Protein AF-F6ZIU2-F1 (afdb_monomer_lite)

Sequence (324 aa):
MCHSVMSNLSSYAQMYVSRSNLYMDDQQSVSIVPFSSQPITLSSVLGKHRASTSKQVVNMNSNNCPNQTNEQQLYETLLQVENEKQAIKQWEKSWRAKSHLEQQKLTSSNSMKELFIHLTDDKQPWKPLLLKNILKTTQISSNICPNLINVVLEHNEWSLLFVCVKHLHDITEVEIVTCLSVLLRNEIDMESLQEEILNEILNLPYTEDVMRDNLRRLTFTKVVNLLKMLERRLKELSLPITNLITFNQVASWIGLLLDTHSTEIITTPEIWYLLTELQATILMQAELFSELKKINAIFTQYRQSSFPIKNPNNFEYCIQRMVL

pLDDT: mean 71.05, std 15.14, range [28.75, 89.88]

Radius of gyration: 33.27 Å; chains: 1; bounding box: 59×73×127 Å

Structure (mmCIF, N/CA/C/O backbone):
data_AF-F6ZIU2-F1
#
_entry.id   AF-F6ZIU2-F1
#
loop_
_atom_site.group_PDB
_atom_site.id
_atom_site.type_symbol
_atom_site.label_atom_id
_atom_site.label_alt_id
_atom_site.label_comp_id
_atom_site.label_asym_id
_atom_site.label_entity_id
_atom_site.label_seq_id
_atom_site.pdbx_PDB_ins_code
_atom_site.Cartn_x
_atom_site.Cartn_y
_atom_site.Cartn_z
_atom_site.occupancy
_atom_site.B_iso_or_equiv
_atom_site.auth_seq_id
_atom_site.auth_comp_id
_atom_site.auth_asym_id
_atom_site.auth_atom_id
_atom_site.pdbx_PDB_model_num
ATOM 1 N N . MET A 1 1 ? 4.491 30.364 -45.970 1.00 36.94 1 MET A N 1
ATOM 2 C CA . MET A 1 1 ? 4.899 31.363 -46.982 1.00 36.94 1 MET A CA 1
ATOM 3 C C . MET A 1 1 ? 4.700 32.823 -46.529 1.00 36.94 1 MET A C 1
ATOM 5 O O . MET A 1 1 ? 4.745 33.698 -47.374 1.00 36.94 1 MET A O 1
ATOM 9 N N . CYS A 1 2 ? 4.550 33.136 -45.228 1.00 29.98 2 CYS A N 1
ATOM 10 C CA . CYS A 1 2 ? 4.365 34.531 -44.767 1.00 29.98 2 CYS A CA 1
ATOM 11 C C . CYS A 1 2 ? 5.625 35.177 -44.154 1.00 29.98 2 CYS A C 1
ATOM 13 O O . CYS A 1 2 ? 5.613 36.364 -43.855 1.00 29.98 2 CYS A O 1
ATOM 15 N N . HIS A 1 3 ? 6.715 34.426 -43.964 1.00 34.38 3 HIS A N 1
ATOM 16 C CA . HIS A 1 3 ? 7.923 34.947 -43.309 1.00 34.38 3 HIS A CA 1
ATOM 17 C C . HIS A 1 3 ? 8.849 35.750 -44.232 1.00 34.38 3 HIS A C 1
ATOM 19 O O . HIS A 1 3 ? 9.656 36.524 -43.735 1.00 34.38 3 HIS A O 1
ATOM 25 N N . SER A 1 4 ? 8.731 35.613 -45.556 1.00 35.28 4 SER A N 1
ATOM 26 C CA . SER A 1 4 ? 9.643 36.263 -46.508 1.00 35.28 4 SER A CA 1
ATOM 27 C C . SER A 1 4 ? 9.210 37.662 -46.959 1.00 35.28 4 SER A C 1
ATOM 29 O O .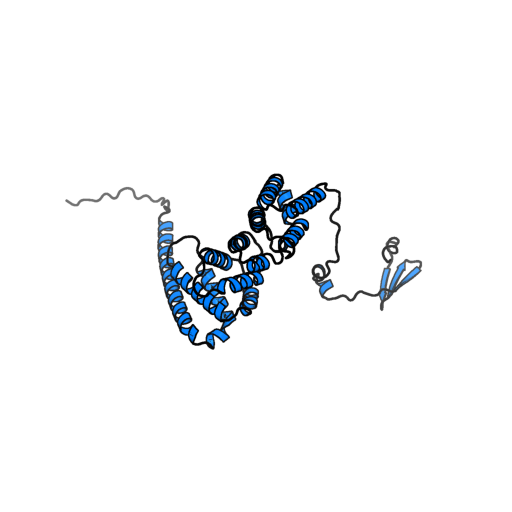 SER A 1 4 ? 9.948 38.296 -47.701 1.00 35.28 4 SER A O 1
ATOM 31 N N . VAL A 1 5 ? 8.031 38.150 -46.552 1.00 41.47 5 VAL A N 1
ATOM 32 C CA . VAL A 1 5 ? 7.511 39.465 -46.989 1.00 41.47 5 VAL A CA 1
ATOM 33 C C . VAL A 1 5 ? 7.723 40.553 -45.925 1.00 41.47 5 VAL A C 1
ATOM 35 O O . VAL A 1 5 ? 7.719 41.734 -46.245 1.00 41.47 5 VAL A O 1
ATOM 38 N N . MET A 1 6 ? 7.977 40.187 -44.663 1.00 39.91 6 MET A N 1
ATOM 39 C CA . MET A 1 6 ? 8.069 41.164 -43.564 1.00 39.91 6 MET A CA 1
ATOM 40 C C . MET A 1 6 ? 9.465 41.768 -43.349 1.00 39.91 6 MET A C 1
ATOM 42 O O . MET A 1 6 ? 9.622 42.629 -42.490 1.00 39.91 6 MET A O 1
ATOM 46 N N . SER A 1 7 ? 10.488 41.350 -44.100 1.00 43.47 7 SER A N 1
ATOM 47 C CA . SER A 1 7 ? 11.870 41.803 -43.883 1.00 43.47 7 SER A CA 1
ATOM 48 C C . SER A 1 7 ? 12.233 43.134 -44.558 1.00 43.47 7 SER A C 1
ATOM 50 O O . SER A 1 7 ? 13.337 43.614 -44.333 1.00 43.47 7 SER A O 1
ATOM 52 N N . ASN A 1 8 ? 11.335 43.738 -45.348 1.00 45.91 8 ASN A N 1
ATOM 53 C CA . ASN A 1 8 ? 11.608 44.967 -46.115 1.00 45.91 8 ASN A CA 1
ATOM 54 C C . ASN A 1 8 ? 10.667 46.142 -45.781 1.00 45.91 8 ASN A C 1
ATOM 56 O O . ASN A 1 8 ? 10.465 47.020 -46.613 1.00 45.91 8 ASN A O 1
ATOM 60 N N . LEU A 1 9 ? 10.069 46.177 -44.588 1.00 48.38 9 LEU A N 1
ATOM 61 C CA . LEU A 1 9 ? 9.222 47.306 -44.193 1.00 48.38 9 LEU A CA 1
ATOM 62 C C . LEU A 1 9 ? 10.085 48.509 -43.794 1.00 48.38 9 LEU A C 1
ATOM 64 O O . LEU A 1 9 ? 10.903 48.419 -42.876 1.00 48.38 9 LEU A O 1
ATOM 68 N N . SER A 1 10 ? 9.894 49.634 -44.490 1.00 52.09 10 SER A N 1
ATOM 69 C CA . SER A 1 10 ? 10.448 50.927 -44.090 1.00 52.09 10 SER A CA 1
ATOM 70 C C . SER A 1 10 ? 9.867 51.335 -42.727 1.00 52.09 10 SER A C 1
ATOM 72 O O . SER A 1 10 ? 8.730 50.998 -42.389 1.00 52.09 10 SER A O 1
ATOM 74 N N . SER A 1 11 ? 10.641 52.065 -41.925 1.00 54.56 11 SER A N 1
ATOM 75 C CA . SER A 1 11 ? 10.342 52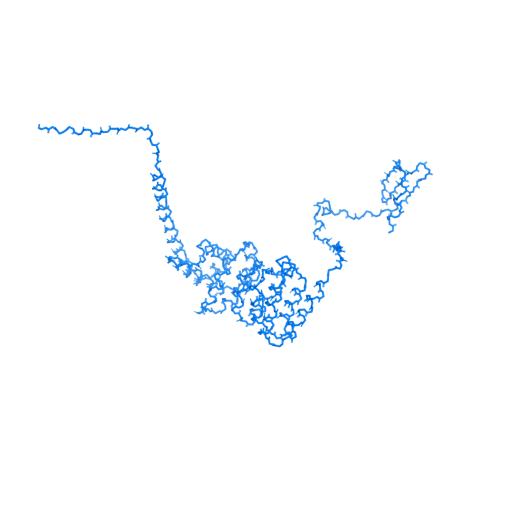.415 -40.525 1.00 54.56 11 SER A CA 1
ATOM 76 C C . SER A 1 11 ? 9.058 53.239 -40.303 1.00 54.56 11 SER A C 1
ATOM 78 O O . SER A 1 11 ? 8.758 53.582 -39.162 1.00 54.56 11 SER A O 1
ATOM 80 N N . TYR A 1 12 ? 8.324 53.586 -41.367 1.00 54.19 12 TYR A N 1
ATOM 81 C CA . TYR A 1 12 ? 7.160 54.478 -41.353 1.00 54.19 12 TYR A CA 1
ATOM 82 C C . TYR A 1 12 ? 5.880 53.871 -41.950 1.00 54.19 12 TYR A C 1
ATOM 84 O O . TYR A 1 12 ? 4.895 54.593 -42.108 1.00 54.19 12 TYR A O 1
ATOM 92 N N . ALA A 1 13 ? 5.854 52.571 -42.257 1.00 59.34 13 ALA A N 1
ATOM 93 C CA . ALA A 1 13 ? 4.657 51.931 -42.797 1.00 59.34 13 ALA A CA 1
ATOM 94 C C . ALA A 1 13 ? 3.511 51.900 -41.765 1.00 59.34 13 ALA A C 1
ATOM 96 O O . ALA A 1 13 ? 3.672 51.401 -40.646 1.00 59.34 13 ALA A O 1
ATOM 97 N N . GLN A 1 14 ? 2.339 52.419 -42.143 1.00 63.88 14 GLN A N 1
ATOM 98 C CA . GLN A 1 14 ? 1.132 52.381 -41.313 1.00 63.88 14 GLN A CA 1
ATOM 99 C C . GLN A 1 14 ? 0.275 51.177 -41.712 1.00 63.88 14 GLN A C 1
ATOM 101 O O . GLN A 1 14 ? 0.005 50.939 -42.890 1.00 63.88 14 GLN A O 1
ATOM 106 N N . MET A 1 15 ? -0.137 50.388 -40.717 1.00 70.38 15 MET A N 1
ATOM 107 C CA . MET A 1 15 ? -0.958 49.197 -40.927 1.00 70.38 15 MET A CA 1
ATOM 108 C C . MET A 1 15 ? -2.383 49.434 -40.441 1.00 70.38 15 MET A C 1
ATOM 110 O O . MET A 1 15 ? -2.601 49.798 -39.284 1.00 70.38 15 MET A O 1
ATOM 114 N N . TYR A 1 16 ? -3.351 49.151 -41.309 1.00 71.56 16 TYR A N 1
ATOM 115 C CA . TYR A 1 16 ? -4.774 49.233 -41.003 1.00 71.56 16 TYR A CA 1
ATOM 116 C C . TYR A 1 16 ? -5.440 47.873 -41.202 1.00 71.56 16 TYR A C 1
ATOM 118 O O . TYR A 1 16 ? -5.161 47.155 -42.162 1.00 71.56 16 TYR A O 1
ATOM 126 N N . VAL A 1 17 ? -6.353 47.516 -40.300 1.00 69.25 17 VAL A N 1
ATOM 127 C CA . VAL A 1 17 ? -7.129 46.271 -40.373 1.00 69.25 17 VAL A CA 1
ATOM 128 C C . VAL A 1 17 ? -8.594 46.615 -40.593 1.00 69.25 17 VAL A C 1
ATOM 130 O O . VAL A 1 17 ? -9.195 47.320 -39.785 1.00 69.25 17 VAL A O 1
ATOM 133 N N . SER A 1 18 ? -9.191 46.082 -41.659 1.00 62.19 18 SER A N 1
ATOM 134 C CA . SER A 1 18 ? -10.637 46.171 -41.880 1.00 62.19 18 SER A CA 1
ATOM 135 C C . SER A 1 18 ? -11.168 44.892 -42.519 1.00 62.19 18 SER A C 1
ATOM 137 O O . SER A 1 18 ? -10.649 44.440 -43.537 1.00 62.19 18 SER A O 1
ATOM 139 N N . ARG A 1 19 ? -12.209 44.310 -41.903 1.00 51.81 19 ARG A N 1
ATOM 140 C CA . ARG A 1 19 ? -13.052 43.222 -42.447 1.00 51.81 19 ARG A CA 1
ATOM 141 C C . ARG A 1 19 ? -12.271 42.111 -43.185 1.00 51.81 19 ARG A C 1
ATOM 143 O O . ARG A 1 19 ? -12.613 41.769 -44.312 1.00 51.81 19 ARG A O 1
ATOM 150 N N . SER A 1 20 ? -11.245 41.559 -42.529 1.00 63.88 20 SER A N 1
ATOM 151 C CA . SER A 1 20 ? -10.408 40.424 -42.991 1.00 63.88 20 SER A CA 1
ATOM 152 C C . SER A 1 20 ? -9.288 40.741 -43.989 1.00 63.88 20 SER A C 1
ATOM 154 O O . SER A 1 20 ? -8.633 39.830 -44.494 1.00 63.88 20 SER A O 1
ATOM 156 N N . ASN A 1 21 ? -9.009 42.019 -44.237 1.00 67.62 21 ASN A N 1
ATOM 157 C CA . ASN A 1 21 ? -7.863 42.440 -45.035 1.00 67.62 21 ASN A CA 1
ATOM 158 C C . ASN A 1 21 ? -6.930 43.324 -44.202 1.00 67.62 21 ASN A C 1
ATOM 160 O O . ASN A 1 21 ? -7.379 44.202 -43.456 1.00 67.62 21 ASN A O 1
ATOM 164 N N . LEU A 1 22 ? -5.629 43.061 -44.324 1.00 73.75 22 LEU A N 1
ATOM 165 C CA . LEU A 1 22 ? -4.574 43.910 -43.790 1.00 73.75 22 LEU A CA 1
ATOM 166 C C . LEU A 1 22 ? -4.129 44.845 -44.911 1.00 73.75 22 LEU A C 1
ATOM 168 O O . LEU A 1 22 ? -3.709 44.389 -45.976 1.00 73.75 22 LEU A O 1
ATOM 172 N N . TYR A 1 23 ? -4.232 46.141 -44.659 1.00 71.62 23 TYR A N 1
ATOM 173 C CA . TYR A 1 23 ? -3.777 47.188 -45.557 1.00 71.62 23 TYR A CA 1
ATOM 174 C C . TYR A 1 23 ? -2.449 47.694 -45.016 1.00 71.62 23 TYR A C 1
ATOM 176 O O . TYR A 1 23 ? -2.388 48.178 -43.884 1.00 71.62 23 TYR A O 1
ATOM 184 N N . MET A 1 24 ? -1.392 47.544 -45.804 1.00 76.25 24 MET A N 1
ATOM 185 C CA . MET A 1 24 ? -0.094 48.133 -45.495 1.00 76.25 24 MET A CA 1
ATOM 186 C C . MET A 1 24 ? 0.135 49.281 -46.464 1.00 76.25 24 MET A C 1
ATOM 188 O O . MET A 1 24 ? 0.187 49.059 -47.678 1.00 76.25 24 MET A O 1
ATOM 192 N N . ASP A 1 25 ? 0.227 50.486 -45.912 1.00 68.38 25 ASP A N 1
ATOM 193 C CA . ASP A 1 25 ? 0.563 51.699 -46.645 1.00 68.38 25 ASP A CA 1
ATOM 194 C C . ASP A 1 25 ? 2.038 52.022 -46.390 1.00 68.38 25 ASP A C 1
ATOM 196 O O . ASP A 1 25 ? 2.428 52.421 -45.289 1.00 68.38 25 ASP A O 1
ATOM 200 N N . ASP A 1 26 ? 2.869 51.762 -47.395 1.00 69.94 26 ASP A N 1
ATOM 201 C CA . ASP A 1 26 ? 4.213 52.326 -47.500 1.00 69.94 26 ASP A CA 1
ATOM 202 C C . ASP A 1 26 ? 4.081 53.455 -48.520 1.00 69.94 26 ASP A C 1
ATOM 204 O O . ASP A 1 26 ? 3.460 53.225 -49.549 1.00 69.94 26 ASP A O 1
ATOM 208 N N . GLN A 1 27 ? 4.607 54.655 -48.255 1.00 65.31 27 GLN A N 1
ATOM 209 C CA . GLN A 1 27 ? 4.236 55.951 -48.877 1.00 65.31 27 GLN A CA 1
ATOM 210 C C . GLN A 1 27 ? 4.169 56.026 -50.430 1.00 65.31 27 GLN A C 1
ATOM 212 O O . GLN A 1 27 ? 3.818 57.068 -50.981 1.00 65.31 27 GLN A O 1
ATOM 217 N N . GLN A 1 28 ? 4.519 54.961 -51.152 1.00 63.91 28 GLN A N 1
ATOM 218 C CA . GLN A 1 28 ? 4.464 54.822 -52.607 1.00 63.91 28 GLN A CA 1
ATOM 219 C C . GLN A 1 28 ? 3.519 53.710 -53.117 1.00 63.91 28 GLN A C 1
ATOM 221 O O . GLN A 1 28 ? 3.246 53.662 -54.316 1.00 63.91 28 GLN A O 1
ATOM 226 N N . SER A 1 29 ? 2.995 52.822 -52.264 1.00 63.47 29 SER A N 1
ATOM 227 C CA . SER A 1 29 ? 2.068 51.756 -52.669 1.00 63.47 29 SER A CA 1
ATOM 228 C C . SER A 1 29 ? 1.264 51.178 -51.499 1.00 63.47 29 SER A C 1
ATOM 230 O O . SER A 1 29 ? 1.831 50.825 -50.465 1.00 63.47 29 SER A O 1
ATOM 232 N N . VAL A 1 30 ? -0.037 50.956 -51.714 1.00 69.25 30 VAL A N 1
ATOM 233 C CA . VAL A 1 30 ? -0.897 50.220 -50.777 1.00 69.25 30 VAL A CA 1
ATOM 234 C C . VAL A 1 30 ? -0.948 48.751 -51.185 1.00 69.25 30 VAL A C 1
ATOM 236 O O . VAL A 1 30 ? -1.403 48.420 -52.281 1.00 69.25 30 VAL A O 1
ATOM 239 N N . SER A 1 31 ? -0.517 47.859 -50.292 1.00 71.12 31 SER A N 1
ATOM 240 C CA . SER A 1 31 ? -0.648 46.410 -50.481 1.00 71.12 31 SER A CA 1
ATOM 241 C C . SER A 1 31 ? -1.767 45.850 -49.603 1.00 71.12 31 SER A C 1
ATOM 243 O O . SER A 1 31 ? -1.875 46.171 -48.417 1.00 71.12 31 SER A O 1
ATOM 245 N N . ILE A 1 32 ? -2.631 45.028 -50.207 1.00 71.25 32 ILE A N 1
ATOM 246 C CA . ILE A 1 32 ? -3.756 44.379 -49.528 1.00 71.25 32 ILE A CA 1
ATOM 247 C C . ILE A 1 32 ? -3.409 42.905 -49.370 1.00 71.25 32 ILE A C 1
ATOM 249 O O . ILE A 1 32 ? -3.333 42.171 -50.356 1.00 71.25 32 ILE A O 1
ATOM 253 N N . VAL A 1 33 ? -3.210 42.472 -48.127 1.00 74.00 33 VAL A N 1
ATOM 254 C CA . VAL A 1 33 ? -2.975 41.063 -47.809 1.00 74.00 33 VAL A CA 1
ATOM 255 C C . VAL A 1 33 ? -4.250 40.493 -47.187 1.00 74.00 33 VAL A C 1
ATOM 257 O O . VAL A 1 33 ? -4.632 40.922 -46.092 1.00 74.00 33 VAL A O 1
ATOM 260 N N . PRO A 1 34 ? -4.928 39.536 -47.850 1.00 54.94 34 PRO A N 1
ATOM 261 C CA . PRO A 1 34 ? -6.043 38.837 -47.233 1.00 54.94 34 PRO A CA 1
ATOM 262 C C . PRO A 1 34 ? -5.500 38.015 -46.065 1.00 54.94 34 PRO A C 1
ATOM 264 O O . PRO A 1 34 ? -4.621 37.168 -46.243 1.00 54.94 34 PRO A O 1
ATOM 267 N N . PHE A 1 35 ? -6.003 38.272 -44.858 1.00 62.28 35 PHE A N 1
ATOM 268 C CA . PHE A 1 35 ? -5.607 37.525 -43.672 1.00 62.28 35 PHE A CA 1
ATOM 269 C C . PHE A 1 35 ? -6.843 36.887 -43.040 1.00 62.28 35 PHE A C 1
ATOM 271 O O . PHE A 1 35 ? -7.849 37.535 -42.763 1.00 62.28 35 PHE A O 1
ATOM 278 N N . SER A 1 36 ? -6.767 35.584 -42.795 1.00 51.84 36 SER A N 1
ATOM 279 C CA . SER A 1 36 ? -7.747 34.890 -41.967 1.00 51.84 36 SER A CA 1
ATOM 280 C C . SER A 1 36 ? -7.214 34.890 -40.542 1.00 51.84 36 SER A C 1
ATOM 282 O O . SER A 1 36 ? -6.222 34.217 -40.260 1.00 51.84 36 SER A O 1
ATOM 284 N N . SER A 1 37 ? -7.845 35.632 -39.631 1.00 53.03 37 SER A N 1
ATOM 285 C CA . SER A 1 37 ? -7.537 35.514 -38.204 1.00 53.03 37 SER A CA 1
ATOM 286 C C . SER A 1 37 ? -7.793 34.074 -37.759 1.00 53.03 37 SER A C 1
ATOM 288 O O . SER A 1 37 ? -8.896 33.559 -37.956 1.00 53.03 37 SER A O 1
ATOM 290 N N . GLN A 1 38 ? -6.802 33.415 -37.153 1.00 59.47 38 GLN A N 1
ATOM 291 C CA . GLN A 1 38 ? -7.075 32.189 -36.404 1.00 59.47 38 GLN A CA 1
ATOM 292 C C . GLN A 1 38 ? -8.096 32.520 -35.301 1.00 59.47 38 GLN A C 1
ATOM 294 O O . GLN A 1 38 ? -7.993 33.596 -34.705 1.00 59.47 38 GLN A O 1
ATOM 299 N N . PRO A 1 39 ? -9.098 31.661 -35.039 1.00 57.34 39 PRO A N 1
ATOM 300 C CA . PRO A 1 39 ? -10.097 31.936 -34.015 1.00 57.34 39 PRO A CA 1
ATOM 301 C C . PRO A 1 39 ? -9.391 32.099 -32.667 1.00 57.34 39 PRO A C 1
ATOM 303 O O . PRO A 1 39 ? -8.778 31.161 -32.158 1.00 57.34 39 PRO A O 1
ATOM 306 N N . ILE A 1 40 ? -9.448 33.307 -32.107 1.00 57.72 40 ILE A N 1
ATOM 307 C CA . ILE A 1 40 ? -8.893 33.606 -30.789 1.00 57.72 40 ILE A CA 1
ATOM 308 C C . ILE A 1 40 ? -9.780 32.889 -29.774 1.00 57.72 40 ILE A C 1
ATOM 310 O O . ILE A 1 40 ? -10.855 33.365 -29.413 1.00 57.72 40 ILE A O 1
ATOM 314 N N . THR A 1 41 ? -9.360 31.707 -29.334 1.00 65.00 41 THR A N 1
ATOM 315 C CA . THR A 1 41 ? -9.991 31.047 -28.195 1.00 65.00 41 THR A CA 1
ATOM 316 C C . THR A 1 41 ? -9.542 31.749 -26.917 1.00 65.00 41 THR A C 1
ATOM 318 O O . THR A 1 41 ? -8.377 32.106 -26.753 1.00 65.00 41 THR A O 1
ATOM 321 N N . LEU A 1 42 ? -10.460 31.928 -25.968 1.00 58.03 42 LEU A N 1
ATOM 322 C CA . LEU A 1 42 ? -10.174 32.497 -24.641 1.00 58.03 42 LEU A CA 1
ATOM 323 C C . LEU A 1 42 ? -9.014 31.748 -23.943 1.00 58.03 42 LEU A C 1
ATOM 325 O O . LEU A 1 42 ? -8.196 32.335 -23.239 1.00 58.03 42 LEU A O 1
ATOM 329 N N . SER A 1 43 ? -8.880 30.456 -24.247 1.00 56.41 43 SER A N 1
ATOM 330 C CA . SER A 1 43 ? -7.781 29.564 -23.868 1.00 56.41 43 SER A CA 1
ATOM 331 C C . SER A 1 43 ? -6.395 30.002 -24.379 1.00 56.41 43 SER A C 1
ATOM 333 O O . SER A 1 43 ? -5.396 29.762 -23.699 1.00 56.41 43 SER A O 1
ATOM 335 N N . SER A 1 44 ? -6.314 30.633 -25.558 1.00 58.97 44 SER A N 1
ATOM 336 C CA . SER A 1 44 ? -5.086 31.209 -26.133 1.00 58.97 44 SER A CA 1
ATOM 337 C C . SER A 1 44 ? -4.685 32.506 -25.423 1.00 58.97 44 SER A C 1
ATOM 339 O O . SER A 1 44 ? -3.504 32.688 -25.131 1.00 58.97 44 SER A O 1
ATOM 341 N N . VAL A 1 45 ? -5.655 33.357 -25.080 1.00 59.19 45 VAL A N 1
ATOM 342 C CA . VAL A 1 45 ? -5.426 34.629 -24.367 1.00 59.19 45 VAL A CA 1
ATOM 343 C C . VAL A 1 45 ? -5.009 34.391 -22.913 1.00 59.19 45 VAL A C 1
ATOM 345 O O . VAL A 1 45 ? -4.130 35.072 -22.398 1.00 59.19 45 VAL A O 1
ATOM 348 N N . LEU A 1 46 ? -5.581 33.373 -22.263 1.00 65.62 46 LEU A N 1
ATOM 349 C CA . LEU A 1 46 ? -5.272 33.001 -20.876 1.00 65.62 46 LEU A CA 1
ATOM 350 C C . LEU A 1 46 ? -4.017 32.121 -20.728 1.00 65.62 46 LEU A C 1
ATOM 352 O O . LEU A 1 46 ? -3.765 31.592 -19.648 1.00 65.62 46 LEU A O 1
ATOM 356 N N . GLY A 1 47 ? -3.257 31.883 -21.804 1.00 56.97 47 GLY A N 1
ATOM 357 C CA . GLY A 1 47 ? -2.036 31.065 -21.776 1.00 56.97 47 GLY A CA 1
ATOM 358 C C . GLY A 1 47 ? -2.247 29.560 -21.536 1.00 56.97 47 GLY A C 1
ATOM 359 O O . GLY A 1 47 ? -1.285 28.794 -21.589 1.00 56.97 47 GLY A O 1
ATOM 360 N N . LYS A 1 48 ? -3.491 29.099 -21.338 1.00 58.56 48 LYS A N 1
ATOM 361 C CA . LYS A 1 48 ? -3.833 27.688 -21.073 1.00 58.56 48 LYS A CA 1
ATOM 362 C C . LYS A 1 48 ? -3.619 26.767 -22.281 1.00 58.56 48 LYS A C 1
ATOM 364 O O . LYS A 1 48 ? -3.489 25.560 -22.111 1.00 58.56 48 LYS A O 1
ATOM 369 N N . HIS A 1 49 ? -3.508 27.320 -23.490 1.00 48.84 49 HIS A N 1
ATOM 370 C CA . HIS A 1 49 ? -3.206 26.543 -24.699 1.00 48.84 49 HIS A CA 1
ATOM 371 C C . HIS A 1 49 ? -1.758 26.027 -24.782 1.00 48.84 49 HIS A C 1
ATOM 373 O O . HIS A 1 49 ? -1.472 25.152 -25.600 1.00 48.84 49 HIS A O 1
ATOM 379 N N . ARG A 1 50 ? -0.828 26.518 -23.944 1.00 52.34 50 ARG A N 1
ATOM 380 C CA . ARG A 1 50 ? 0.546 25.981 -23.920 1.00 52.34 50 ARG A CA 1
ATOM 381 C C . ARG A 1 50 ? 0.613 24.531 -23.421 1.00 52.34 50 ARG A C 1
ATOM 383 O O . ARG A 1 50 ? 1.537 23.828 -23.809 1.00 52.34 50 ARG A O 1
ATOM 390 N N . ALA A 1 51 ? -0.355 24.077 -22.621 1.00 48.12 51 ALA A N 1
ATOM 391 C CA . ALA A 1 51 ? -0.370 22.715 -22.080 1.00 48.12 51 ALA A CA 1
ATOM 392 C C . ALA A 1 51 ? -1.038 21.686 -23.013 1.00 48.12 51 ALA A C 1
ATOM 394 O O . ALA A 1 51 ? -0.635 20.530 -23.034 1.00 48.12 51 ALA A O 1
ATOM 395 N N . SER A 1 52 ? -2.039 22.089 -23.802 1.00 47.16 52 SER A N 1
ATOM 396 C CA . SER A 1 52 ? -2.862 21.171 -24.609 1.00 47.16 52 SER A CA 1
ATOM 397 C C . SER A 1 52 ? -2.445 21.054 -26.079 1.00 47.16 52 SER A C 1
ATOM 399 O O . SER A 1 52 ? -2.896 20.154 -26.780 1.00 47.16 52 SER A O 1
ATOM 401 N N . THR A 1 53 ? -1.550 21.920 -26.558 1.00 43.09 53 THR A N 1
ATOM 402 C CA . THR A 1 53 ? -0.941 21.816 -27.893 1.00 43.09 53 THR A CA 1
ATOM 403 C C . THR A 1 53 ? 0.579 21.841 -27.791 1.00 43.09 53 THR A C 1
ATOM 405 O O . THR A 1 53 ? 1.237 22.735 -28.316 1.00 43.09 53 THR A O 1
ATOM 408 N N . SER A 1 54 ? 1.162 20.837 -27.138 1.00 41.00 54 SER A N 1
ATOM 409 C CA . SER A 1 54 ? 2.575 20.496 -27.312 1.00 41.00 54 SER A CA 1
ATOM 410 C C . SER A 1 54 ? 2.778 19.828 -28.679 1.00 41.00 54 SER A C 1
ATOM 412 O O . SER A 1 54 ? 3.112 18.653 -28.801 1.00 41.00 54 SER A O 1
ATOM 414 N N . LYS A 1 55 ? 2.603 20.595 -29.762 1.00 35.53 55 LYS A N 1
ATOM 415 C CA . LYS A 1 55 ? 3.308 20.257 -31.000 1.00 35.53 55 LYS A CA 1
ATOM 416 C C . LYS A 1 55 ? 4.792 20.438 -30.702 1.00 35.53 55 LYS A C 1
ATOM 418 O O . LYS A 1 55 ? 5.253 21.564 -30.559 1.00 35.53 55 LYS A O 1
ATOM 423 N N . GLN A 1 56 ? 5.463 19.305 -30.513 1.00 40.69 56 GLN A N 1
ATOM 424 C CA . GLN A 1 56 ? 6.905 19.084 -30.564 1.00 40.69 56 GLN A CA 1
ATOM 425 C C . GLN A 1 56 ? 7.732 20.350 -30.838 1.00 40.69 56 GLN A C 1
ATOM 427 O O . GLN A 1 56 ? 7.982 20.709 -31.985 1.00 40.69 56 GLN A O 1
ATOM 432 N N . VAL A 1 57 ? 8.266 20.952 -29.776 1.00 32.91 57 VAL A N 1
ATOM 433 C CA . VAL A 1 57 ? 9.614 21.519 -29.856 1.00 32.91 57 VAL A CA 1
ATOM 434 C C . VAL A 1 57 ? 10.560 20.367 -29.532 1.00 32.91 57 VAL A C 1
ATOM 436 O O . VAL A 1 57 ? 11.104 20.254 -28.439 1.00 32.91 57 VAL A O 1
ATOM 439 N N . VAL A 1 58 ? 10.691 19.443 -30.486 1.00 41.34 58 VAL A N 1
ATOM 440 C CA . VAL A 1 58 ? 11.844 18.547 -30.550 1.00 41.34 58 VAL A CA 1
ATOM 441 C C . VAL A 1 58 ? 12.952 19.380 -31.171 1.00 41.34 58 VAL A C 1
ATOM 443 O O . VAL A 1 58 ? 13.080 19.441 -32.386 1.00 41.34 58 VAL A O 1
ATOM 446 N N . ASN A 1 59 ? 13.688 20.105 -30.334 1.00 37.59 59 ASN A N 1
ATOM 447 C CA . ASN A 1 59 ? 15.098 20.363 -30.593 1.00 37.59 59 ASN A CA 1
ATOM 448 C C . ASN A 1 59 ? 15.781 20.848 -29.311 1.00 37.59 59 ASN A C 1
ATOM 450 O O . ASN A 1 59 ? 15.982 22.038 -29.088 1.00 37.59 59 ASN A O 1
ATOM 454 N N . MET A 1 60 ? 16.130 19.894 -28.453 1.00 28.75 60 MET A N 1
ATOM 455 C CA . MET A 1 60 ? 17.265 20.046 -27.550 1.00 28.75 60 MET A CA 1
ATOM 456 C C . MET A 1 60 ? 18.398 19.222 -28.156 1.00 28.75 60 MET A C 1
ATOM 458 O O . MET A 1 60 ? 18.436 18.010 -27.990 1.00 28.75 60 MET A O 1
ATOM 462 N N . ASN A 1 61 ? 19.247 19.899 -28.931 1.00 29.94 61 ASN A N 1
ATOM 463 C CA . ASN A 1 61 ? 20.592 19.504 -29.350 1.00 29.94 61 ASN A CA 1
ATOM 464 C C . ASN A 1 61 ? 20.879 17.994 -29.388 1.00 29.94 61 ASN A C 1
ATOM 466 O O . ASN A 1 61 ? 21.499 17.436 -28.482 1.00 29.94 61 ASN A O 1
ATOM 470 N N . SER A 1 62 ? 20.550 17.367 -30.517 1.00 29.62 62 SER A N 1
ATOM 471 C CA . SER A 1 62 ? 21.224 16.161 -30.997 1.00 29.62 62 SER A CA 1
ATOM 472 C C . SER A 1 62 ? 22.647 16.511 -31.458 1.00 29.62 62 SER A C 1
ATOM 474 O O . SER A 1 62 ? 22.955 16.476 -32.646 1.00 29.62 62 SER A O 1
ATOM 476 N N . ASN A 1 63 ? 23.519 16.892 -30.527 1.00 32.12 63 ASN A N 1
ATOM 477 C CA . ASN A 1 63 ? 24.955 16.901 -30.776 1.00 32.12 63 ASN A CA 1
ATOM 478 C C . ASN A 1 63 ? 25.540 15.656 -30.112 1.00 32.12 63 ASN A C 1
ATOM 480 O O . ASN A 1 63 ? 25.665 15.602 -28.892 1.00 32.12 63 ASN A O 1
ATOM 484 N N . ASN A 1 64 ? 25.816 14.656 -30.956 1.00 41.28 64 ASN A N 1
ATOM 485 C CA . ASN A 1 64 ? 26.673 13.487 -30.754 1.00 41.28 64 ASN A CA 1
ATOM 486 C C . ASN A 1 64 ? 27.231 13.317 -29.335 1.00 41.28 64 ASN A C 1
ATOM 488 O O . ASN A 1 64 ? 28.291 13.845 -29.001 1.00 41.28 64 ASN A O 1
ATOM 492 N N . CYS A 1 65 ? 26.546 12.501 -28.536 1.00 30.64 65 CYS A N 1
ATOM 493 C CA . CYS A 1 65 ? 27.102 11.932 -27.320 1.00 30.64 65 CYS A CA 1
ATOM 494 C C . CYS A 1 65 ? 27.301 10.425 -27.580 1.00 30.64 65 CYS A C 1
ATOM 496 O O . CYS A 1 65 ? 26.306 9.736 -27.811 1.00 30.64 65 CYS A O 1
ATOM 498 N N . PRO A 1 66 ? 28.535 9.886 -27.565 1.00 39.09 66 PRO A N 1
ATOM 499 C CA . PRO A 1 66 ? 28.832 8.485 -27.909 1.00 39.09 66 PRO A CA 1
ATOM 500 C C . PRO A 1 66 ? 28.231 7.434 -26.949 1.00 39.09 66 PRO A C 1
ATOM 502 O O . PRO A 1 66 ? 28.471 6.242 -27.109 1.00 39.09 66 PRO A O 1
ATOM 505 N N . ASN A 1 67 ? 27.430 7.850 -25.963 1.00 46.72 67 ASN A N 1
ATOM 506 C CA . ASN A 1 67 ? 26.891 6.976 -24.922 1.00 46.72 67 ASN A CA 1
ATOM 507 C C . ASN A 1 67 ? 25.523 6.354 -25.258 1.00 46.72 67 ASN A C 1
ATOM 509 O O . ASN A 1 67 ? 25.178 5.348 -24.648 1.00 46.72 67 ASN A O 1
ATOM 513 N N . GLN A 1 68 ? 24.758 6.880 -26.226 1.00 49.81 68 GLN A N 1
ATOM 514 C CA . GLN A 1 68 ? 23.431 6.319 -26.554 1.00 49.81 68 GLN A CA 1
ATOM 515 C C . GLN A 1 68 ? 23.517 4.903 -27.152 1.00 49.81 68 GLN A C 1
ATOM 517 O O . GLN A 1 68 ? 22.704 4.041 -26.824 1.00 49.81 68 GLN A O 1
ATOM 522 N N . THR A 1 69 ? 24.548 4.630 -27.955 1.00 50.50 69 THR A N 1
ATOM 523 C CA . THR A 1 69 ? 24.759 3.324 -28.598 1.00 50.50 69 THR A CA 1
ATOM 524 C C . THR A 1 69 ? 25.120 2.229 -27.589 1.00 50.50 69 THR A C 1
ATOM 526 O O . THR A 1 69 ? 24.673 1.093 -27.718 1.00 50.50 69 THR A O 1
ATOM 529 N N . ASN A 1 70 ? 25.876 2.572 -26.541 1.00 57.59 70 ASN A N 1
ATOM 530 C CA . ASN A 1 70 ? 26.282 1.619 -25.502 1.00 57.59 70 ASN A CA 1
ATOM 531 C C . ASN A 1 70 ? 25.119 1.234 -24.570 1.00 57.59 70 ASN A C 1
ATOM 533 O O . ASN A 1 70 ? 25.118 0.147 -23.994 1.00 57.59 70 ASN A O 1
ATOM 537 N N . GLU A 1 71 ? 24.127 2.113 -24.402 1.00 60.62 71 GLU A N 1
ATOM 538 C CA . GLU A 1 71 ? 22.966 1.863 -23.541 1.00 60.62 71 GLU A CA 1
ATOM 539 C C . GLU A 1 71 ? 21.964 0.915 -24.199 1.00 60.62 71 GLU A C 1
ATOM 541 O O . GLU A 1 71 ? 21.544 -0.047 -23.563 1.00 60.62 71 GLU A O 1
ATOM 546 N N . GLN A 1 72 ? 21.664 1.113 -25.485 1.00 61.78 72 GLN A N 1
ATOM 547 C CA . GLN A 1 72 ? 20.805 0.201 -26.250 1.00 61.78 72 GLN A CA 1
ATOM 548 C C . GLN A 1 72 ? 21.406 -1.212 -26.340 1.00 61.78 72 GLN A C 1
ATOM 550 O O . GLN A 1 72 ? 20.708 -2.195 -26.099 1.00 61.78 72 GLN A O 1
ATOM 555 N N . GLN A 1 73 ? 22.721 -1.324 -26.552 1.00 62.16 73 GLN A N 1
ATOM 556 C CA . GLN A 1 73 ? 23.420 -2.617 -26.574 1.00 62.16 73 GLN A CA 1
ATOM 557 C C . GLN A 1 73 ? 23.382 -3.348 -25.224 1.00 62.16 73 GLN A C 1
ATOM 559 O O . GLN A 1 73 ? 23.243 -4.571 -25.183 1.00 62.16 73 GLN A O 1
ATOM 564 N N . LEU A 1 74 ? 23.480 -2.624 -24.101 1.00 68.12 74 LEU A N 1
ATOM 565 C CA . LEU A 1 74 ? 23.340 -3.219 -22.768 1.00 68.12 74 LEU A CA 1
ATOM 566 C C . LEU A 1 74 ? 21.952 -3.835 -22.572 1.00 68.12 74 LEU A C 1
ATOM 568 O O . LEU A 1 74 ? 21.840 -4.918 -22.006 1.00 68.12 74 LEU A O 1
ATOM 572 N N . TYR A 1 75 ? 20.909 -3.168 -23.054 1.00 70.38 75 TYR A N 1
ATOM 573 C CA . TYR A 1 75 ? 19.524 -3.609 -22.917 1.00 70.38 75 TYR A CA 1
ATOM 574 C C . TYR A 1 75 ? 19.199 -4.824 -23.777 1.00 70.38 75 TYR A C 1
ATOM 576 O O . TYR A 1 75 ? 18.635 -5.793 -23.268 1.00 70.38 75 TYR A O 1
ATOM 584 N N . GLU A 1 76 ? 19.659 -4.833 -25.025 1.00 65.44 76 GLU A N 1
ATOM 585 C CA . GLU A 1 76 ? 19.573 -6.009 -25.893 1.00 65.44 76 GLU A CA 1
ATOM 586 C C . GLU A 1 76 ? 20.328 -7.205 -25.294 1.00 65.44 76 GLU A C 1
ATOM 588 O O . GLU A 1 76 ? 19.812 -8.323 -25.286 1.00 65.44 76 GLU A O 1
ATOM 593 N N . THR A 1 77 ? 21.502 -6.969 -24.697 1.00 64.12 77 THR A N 1
ATOM 594 C CA . THR A 1 77 ? 22.274 -8.025 -24.023 1.00 64.12 77 THR A CA 1
ATOM 595 C C . THR A 1 77 ? 21.536 -8.560 -22.789 1.00 64.12 77 THR A C 1
ATOM 597 O O . THR A 1 77 ? 21.483 -9.769 -22.581 1.00 64.12 77 THR A O 1
ATOM 600 N N . LEU A 1 78 ? 20.914 -7.695 -21.982 1.00 65.62 78 LEU A N 1
ATOM 601 C CA . LEU A 1 78 ? 20.145 -8.107 -20.797 1.00 65.62 78 LEU A CA 1
ATOM 602 C C . LEU A 1 78 ? 18.879 -8.903 -21.155 1.00 65.62 78 LEU A C 1
ATOM 604 O O . LEU A 1 78 ? 18.497 -9.817 -20.417 1.00 65.62 78 LEU A O 1
ATOM 608 N N . LEU A 1 79 ? 18.247 -8.585 -22.287 1.00 65.75 79 LEU A N 1
ATOM 609 C CA . LEU A 1 79 ? 17.077 -9.303 -22.797 1.00 65.75 79 LEU A CA 1
ATOM 610 C C . LEU A 1 79 ? 17.458 -10.688 -23.348 1.00 65.75 79 LEU A C 1
ATOM 612 O O . LEU A 1 79 ? 16.782 -11.665 -23.027 1.00 65.75 79 LEU A O 1
ATOM 616 N N . GLN A 1 80 ? 18.576 -10.795 -24.079 1.00 66.75 80 GLN A N 1
ATOM 617 C CA . GLN A 1 80 ? 19.063 -12.052 -24.673 1.00 66.75 80 GLN A CA 1
ATOM 618 C C . GLN A 1 80 ? 19.641 -13.055 -23.663 1.00 66.75 80 GLN A C 1
ATOM 620 O O . GLN A 1 80 ? 19.725 -14.247 -23.955 1.00 66.75 80 GLN A O 1
ATOM 625 N N . VAL A 1 81 ? 20.053 -12.612 -22.473 1.00 67.25 81 VAL A N 1
ATOM 626 C CA . VAL A 1 81 ? 20.606 -13.514 -21.454 1.00 67.25 81 VAL A CA 1
ATOM 627 C C . VAL A 1 81 ? 19.494 -14.382 -20.849 1.00 67.25 81 VAL A C 1
ATOM 629 O O . VAL A 1 81 ? 18.640 -13.898 -20.103 1.00 67.25 81 VAL A O 1
ATOM 632 N N . GLU A 1 82 ? 19.540 -15.689 -21.127 1.00 61.78 82 GLU A N 1
ATOM 633 C CA . GLU A 1 82 ? 18.613 -16.698 -20.581 1.00 61.78 82 GLU A CA 1
ATOM 634 C C . GLU A 1 82 ? 18.744 -16.859 -19.055 1.00 61.78 82 GLU A C 1
ATOM 636 O O . GLU A 1 82 ? 17.776 -17.177 -18.368 1.00 61.78 82 GLU A O 1
ATOM 641 N N . ASN A 1 83 ? 19.931 -16.603 -18.492 1.00 74.19 83 ASN A N 1
ATOM 642 C CA . ASN A 1 83 ? 20.198 -16.774 -17.065 1.00 74.19 83 ASN A CA 1
ATOM 643 C C . ASN A 1 83 ? 20.073 -15.458 -16.282 1.00 74.19 83 ASN A C 1
ATOM 645 O O . ASN A 1 83 ? 20.964 -14.605 -16.294 1.00 74.19 83 ASN A O 1
ATOM 649 N N . GLU A 1 84 ? 19.005 -15.338 -15.499 1.00 74.81 84 GLU A N 1
ATOM 650 C CA . GLU A 1 84 ? 18.686 -14.155 -14.695 1.00 74.81 84 GLU A CA 1
ATOM 651 C C . GLU A 1 84 ? 19.829 -13.702 -13.763 1.00 74.81 84 GLU A C 1
ATOM 653 O O . GLU A 1 84 ? 20.094 -12.508 -13.617 1.00 74.81 84 GLU A O 1
ATOM 658 N N . LYS A 1 85 ? 20.600 -14.639 -13.192 1.00 73.56 85 LYS A N 1
ATOM 659 C CA . LYS A 1 85 ? 21.736 -14.308 -12.309 1.00 73.56 85 LYS A CA 1
ATOM 660 C C . LYS A 1 85 ? 22.893 -13.648 -13.058 1.00 73.56 85 LYS A C 1
ATOM 662 O O . LYS A 1 85 ? 23.648 -12.873 -12.468 1.00 73.56 85 LYS A O 1
ATOM 667 N N . GLN A 1 86 ? 23.069 -13.973 -14.336 1.00 74.19 86 GLN A N 1
ATOM 668 C CA . GLN A 1 86 ? 24.084 -13.345 -15.181 1.00 74.19 86 GLN A CA 1
ATOM 669 C C . GLN A 1 86 ? 23.633 -11.948 -15.612 1.00 74.19 86 GLN A C 1
ATOM 671 O O . GLN A 1 86 ? 24.435 -11.018 -15.527 1.00 74.19 86 GLN A O 1
ATOM 676 N N . ALA A 1 87 ? 22.350 -11.784 -15.950 1.00 74.06 87 ALA A N 1
ATOM 677 C CA . ALA A 1 87 ? 21.758 -10.481 -16.248 1.00 74.06 87 ALA A CA 1
ATOM 678 C C . ALA A 1 87 ? 21.883 -9.519 -15.052 1.00 74.06 87 ALA A C 1
ATOM 680 O O . ALA A 1 87 ? 22.328 -8.385 -15.214 1.00 74.06 87 ALA A O 1
ATOM 681 N N . ILE A 1 88 ? 21.624 -9.994 -13.828 1.00 75.56 88 ILE A N 1
ATOM 682 C CA . ILE A 1 88 ? 21.809 -9.210 -12.596 1.00 75.56 88 ILE A CA 1
ATOM 683 C C . ILE A 1 88 ? 23.263 -8.748 -12.423 1.00 75.56 88 ILE A C 1
ATOM 685 O O . ILE A 1 88 ? 23.515 -7.576 -12.156 1.00 75.56 88 ILE A O 1
ATOM 689 N N . LYS A 1 89 ? 24.240 -9.649 -12.588 1.00 78.31 89 LYS A N 1
ATOM 690 C CA . LYS A 1 89 ? 25.664 -9.298 -12.443 1.00 78.31 89 LYS A CA 1
ATOM 691 C C . LYS A 1 89 ? 26.115 -8.284 -13.492 1.00 78.31 89 LYS A C 1
ATOM 693 O O . LYS A 1 89 ? 26.921 -7.407 -13.185 1.00 78.31 89 LYS A O 1
ATOM 698 N N . GLN A 1 90 ? 25.616 -8.411 -14.721 1.00 76.62 90 GLN A N 1
ATOM 699 C CA . GLN A 1 90 ? 25.889 -7.458 -15.795 1.00 76.62 90 GLN A CA 1
ATOM 700 C C . GLN A 1 90 ? 25.251 -6.097 -15.505 1.00 76.62 90 GLN A C 1
ATOM 702 O O . GLN A 1 90 ? 25.934 -5.083 -15.629 1.00 76.62 90 GLN A O 1
ATOM 707 N N . TRP A 1 91 ? 23.999 -6.075 -15.037 1.00 79.00 91 TRP A N 1
ATOM 708 C CA . TRP A 1 91 ? 23.327 -4.858 -14.586 1.00 79.00 91 TRP A CA 1
ATOM 709 C C . TRP A 1 91 ? 24.111 -4.163 -13.473 1.00 79.00 91 TRP A C 1
ATOM 711 O O . TRP A 1 91 ? 24.469 -3.001 -13.616 1.00 79.00 91 TRP A O 1
ATOM 721 N N . GLU A 1 92 ? 24.452 -4.870 -12.394 1.00 79.25 92 GLU A N 1
ATOM 722 C CA . GLU A 1 92 ? 25.167 -4.285 -11.255 1.00 79.25 92 GLU A CA 1
ATOM 723 C C . GLU A 1 92 ? 26.546 -3.749 -11.642 1.00 79.25 92 GLU A C 1
ATOM 725 O O . GLU A 1 92 ? 26.939 -2.670 -11.194 1.00 79.25 92 GLU A O 1
ATOM 730 N N . LYS A 1 93 ? 27.284 -4.477 -12.490 1.00 80.12 93 LYS A N 1
ATOM 731 C CA . LYS A 1 93 ? 28.594 -4.038 -12.984 1.00 80.12 93 LYS A CA 1
ATOM 732 C C . LYS A 1 93 ? 28.471 -2.756 -13.809 1.00 80.12 93 LYS A C 1
ATOM 734 O O . LYS A 1 93 ? 29.253 -1.831 -13.604 1.00 80.12 93 LYS A O 1
ATOM 739 N N . SER A 1 94 ? 27.484 -2.690 -14.698 1.00 74.19 94 SER A N 1
ATOM 740 C CA . SER A 1 94 ? 27.236 -1.521 -15.546 1.00 74.19 94 SER A CA 1
ATOM 741 C C . SER A 1 94 ? 26.676 -0.340 -14.754 1.00 74.19 94 SER A C 1
ATOM 743 O O . SER A 1 94 ? 27.088 0.793 -14.975 1.00 74.19 94 SER A O 1
ATOM 745 N N . TRP A 1 95 ? 25.796 -0.587 -13.784 1.00 75.12 95 TRP A N 1
ATOM 746 C CA . TRP A 1 95 ? 25.211 0.440 -12.924 1.00 75.12 95 TRP A CA 1
ATOM 747 C C . TRP A 1 95 ? 26.262 1.083 -12.011 1.00 75.12 95 TRP A C 1
ATOM 749 O O . TRP A 1 95 ? 26.319 2.307 -11.902 1.00 75.12 95 TRP A O 1
ATOM 759 N N . ARG A 1 96 ? 27.152 0.275 -11.414 1.00 74.31 96 ARG A N 1
ATOM 760 C CA . ARG A 1 96 ? 28.261 0.760 -10.570 1.00 74.31 96 ARG A CA 1
ATOM 761 C C . ARG A 1 96 ? 29.350 1.495 -11.350 1.00 74.31 96 ARG A C 1
ATOM 763 O O . ARG A 1 96 ? 30.059 2.300 -10.758 1.00 74.31 96 ARG A O 1
ATOM 770 N N . ALA A 1 97 ? 29.504 1.209 -12.641 1.00 76.50 97 ALA A N 1
ATOM 771 C CA . ALA A 1 97 ? 30.469 1.897 -13.495 1.00 76.50 97 ALA A CA 1
ATOM 772 C C . ALA A 1 97 ? 30.008 3.307 -13.913 1.00 76.50 97 ALA A C 1
ATOM 774 O O . ALA A 1 97 ? 30.842 4.114 -14.316 1.00 76.50 97 ALA A O 1
ATOM 775 N N . LYS A 1 98 ? 28.705 3.610 -13.821 1.00 76.50 98 LYS A N 1
ATOM 776 C CA . LYS A 1 98 ? 28.136 4.913 -14.191 1.00 76.50 98 LYS A CA 1
ATOM 777 C C . LYS A 1 98 ? 28.249 5.926 -13.054 1.00 76.50 98 LYS A C 1
ATOM 779 O O . LYS A 1 98 ? 28.052 5.597 -11.885 1.00 76.50 98 LYS A O 1
ATOM 784 N N . SER A 1 99 ? 28.511 7.181 -13.408 1.00 74.69 99 SER A N 1
ATOM 785 C CA . SER A 1 99 ? 28.459 8.305 -12.468 1.00 74.69 99 SER A CA 1
ATOM 786 C C . SER A 1 99 ? 27.015 8.623 -12.049 1.00 74.69 99 SER A C 1
ATOM 788 O O . SER A 1 99 ? 26.062 8.307 -12.759 1.00 74.69 99 SER A O 1
ATOM 790 N N . HIS A 1 100 ? 26.832 9.305 -10.914 1.00 72.75 100 HIS A N 1
ATOM 791 C CA . HIS A 1 100 ? 25.502 9.659 -10.389 1.00 72.75 100 HIS A CA 1
ATOM 792 C C . HIS A 1 100 ? 24.633 10.442 -11.399 1.00 72.75 100 HIS A C 1
ATOM 794 O O . HIS A 1 100 ? 23.427 10.227 -11.498 1.00 72.75 100 HIS A O 1
ATOM 800 N N . LEU A 1 101 ? 25.245 11.320 -12.202 1.00 68.56 101 LEU A N 1
ATOM 801 C CA . LEU A 1 101 ? 24.540 12.090 -13.232 1.00 68.56 101 LEU A CA 1
ATOM 802 C C . LEU A 1 101 ? 24.087 11.209 -14.410 1.00 68.56 101 LEU A C 1
ATOM 804 O O . LEU A 1 101 ? 23.034 11.446 -14.998 1.00 68.56 101 LEU A O 1
ATOM 808 N N . GLU A 1 102 ? 24.867 10.189 -14.760 1.00 71.25 102 GLU A N 1
ATOM 809 C CA . GLU A 1 102 ? 24.512 9.218 -15.801 1.00 71.25 102 GLU A CA 1
ATOM 810 C C . GLU A 1 102 ? 23.439 8.246 -15.316 1.00 71.25 102 GLU A C 1
ATOM 812 O O . GLU A 1 102 ? 22.559 7.888 -16.089 1.00 71.25 102 GLU A O 1
ATOM 817 N N . GLN A 1 103 ? 23.455 7.878 -14.034 1.00 76.19 103 GLN A N 1
ATOM 818 C CA . GLN A 1 103 ? 22.400 7.074 -13.416 1.00 76.19 103 GLN A CA 1
ATOM 819 C C . GLN A 1 103 ? 21.045 7.794 -13.467 1.00 76.19 103 GLN A C 1
ATOM 821 O O . GLN A 1 103 ? 20.065 7.201 -13.910 1.00 76.19 103 GLN A O 1
ATOM 826 N N . GLN A 1 104 ? 20.991 9.083 -13.112 1.00 69.62 104 GLN A N 1
ATOM 827 C CA . GLN A 1 104 ? 19.759 9.886 -13.201 1.00 69.62 104 GLN A CA 1
ATOM 828 C C . GLN A 1 104 ? 19.273 10.097 -14.645 1.00 69.62 104 GLN A C 1
ATOM 830 O O . GLN A 1 104 ? 18.069 10.114 -14.916 1.00 69.62 104 GLN A O 1
ATOM 835 N N . LYS A 1 105 ? 20.196 10.245 -15.603 1.00 72.94 105 LYS A N 1
ATOM 836 C CA . LYS A 1 105 ? 19.842 10.300 -17.031 1.00 72.94 105 LYS A CA 1
ATOM 837 C C . LYS A 1 105 ? 19.307 8.961 -17.531 1.00 72.94 105 LYS A C 1
ATOM 839 O O . LYS A 1 105 ? 18.374 8.949 -18.325 1.00 72.94 105 LYS A O 1
ATOM 844 N N . LEU A 1 106 ? 19.862 7.849 -17.048 1.00 71.12 106 LEU A N 1
ATOM 845 C CA . LEU A 1 106 ? 19.412 6.516 -17.426 1.00 71.12 106 LEU A CA 1
ATOM 846 C C . LEU A 1 106 ? 18.005 6.234 -16.907 1.00 71.12 106 LEU A C 1
ATOM 848 O O . LEU A 1 106 ? 17.168 5.770 -17.676 1.00 71.12 106 LEU A O 1
ATOM 852 N N . THR A 1 107 ? 17.726 6.550 -15.638 1.00 69.06 107 THR A N 1
ATOM 853 C CA . THR A 1 107 ? 16.391 6.332 -15.062 1.00 69.06 107 THR A CA 1
ATOM 854 C C . THR A 1 107 ? 15.330 7.150 -15.785 1.00 69.06 107 THR A C 1
ATOM 856 O O . THR A 1 107 ? 14.237 6.654 -16.000 1.00 69.06 107 THR A O 1
ATOM 859 N N . SER A 1 108 ? 15.652 8.359 -16.247 1.00 67.25 108 SER A N 1
ATOM 860 C CA . SER A 1 108 ? 14.722 9.213 -17.000 1.00 67.25 108 SER A CA 1
ATOM 861 C C . SER A 1 108 ? 14.677 8.943 -18.515 1.00 67.25 108 SER A C 1
ATOM 863 O O . SER A 1 108 ? 13.918 9.601 -19.229 1.00 67.25 108 SER A O 1
ATOM 865 N N . SER A 1 109 ? 15.460 7.986 -19.025 1.00 76.31 109 SER A N 1
ATOM 866 C CA . SER A 1 109 ? 15.565 7.711 -20.462 1.00 76.31 109 SER A CA 1
ATOM 867 C C . SER A 1 109 ? 14.384 6.897 -21.011 1.00 76.31 109 SER A C 1
ATOM 869 O O . SER A 1 109 ? 13.818 6.041 -20.330 1.00 76.31 109 SER A O 1
ATOM 871 N N . ASN A 1 110 ? 14.046 7.106 -22.289 1.00 73.19 110 ASN A N 1
ATOM 872 C CA . ASN A 1 110 ? 13.066 6.269 -22.995 1.00 73.19 110 ASN A CA 1
ATOM 873 C C . ASN A 1 110 ? 13.528 4.813 -23.121 1.00 73.19 110 ASN A C 1
ATOM 875 O O . ASN A 1 110 ? 12.702 3.911 -23.088 1.00 73.19 110 ASN A O 1
ATOM 879 N N . SER A 1 111 ? 14.836 4.577 -23.181 1.00 70.44 111 SER A N 1
ATOM 880 C CA . SER A 1 111 ? 15.408 3.234 -23.245 1.00 70.44 111 SER A CA 1
ATOM 881 C C . SER A 1 111 ? 15.108 2.412 -21.982 1.00 70.44 111 SER A C 1
ATOM 883 O O . SER A 1 111 ? 14.861 1.212 -22.068 1.00 70.44 111 SER A O 1
ATOM 885 N N . MET A 1 112 ? 15.051 3.053 -20.806 1.00 75.19 112 MET A N 1
ATOM 886 C CA . MET A 1 112 ? 14.606 2.395 -19.573 1.00 75.19 112 MET A CA 1
ATOM 887 C C . MET A 1 112 ? 13.116 2.032 -19.633 1.00 75.19 112 MET A C 1
ATOM 889 O O . MET A 1 112 ? 12.725 0.974 -19.152 1.00 75.19 112 MET A O 1
ATOM 893 N N . LYS A 1 113 ? 12.286 2.872 -20.267 1.00 75.25 113 LYS A N 1
ATOM 894 C CA . LYS A 1 113 ? 10.863 2.564 -20.483 1.00 75.25 113 LYS A CA 1
ATOM 895 C C . LYS A 1 113 ? 10.684 1.368 -21.404 1.00 75.25 113 LYS A C 1
ATOM 897 O O . LYS A 1 113 ? 9.911 0.474 -21.089 1.00 75.25 113 LYS A O 1
ATOM 902 N N . GLU A 1 114 ? 11.412 1.338 -22.518 1.00 73.81 114 GLU A N 1
ATOM 903 C CA . GLU A 1 114 ? 11.381 0.220 -23.468 1.00 73.81 114 GLU A CA 1
ATOM 904 C C . GLU A 1 114 ? 11.830 -1.084 -22.809 1.00 73.81 114 GLU A C 1
ATOM 906 O O . GLU A 1 114 ? 11.184 -2.111 -22.993 1.00 73.81 114 GLU A O 1
ATOM 911 N N . LEU A 1 115 ? 12.865 -1.041 -21.965 1.00 76.06 115 LEU A N 1
ATOM 912 C CA . LEU A 1 115 ? 13.248 -2.185 -21.144 1.00 76.06 115 LEU A CA 1
ATOM 913 C C . LEU A 1 115 ? 12.106 -2.700 -20.271 1.00 76.06 115 LEU A C 1
ATOM 915 O O . LEU A 1 115 ? 11.862 -3.902 -20.252 1.00 76.06 115 LEU A O 1
ATOM 919 N N . PHE A 1 116 ? 11.451 -1.817 -19.510 1.00 76.12 116 PHE A N 1
ATOM 920 C CA . PHE A 1 116 ? 10.358 -2.240 -18.642 1.00 76.12 116 PHE A CA 1
ATOM 921 C C . PHE A 1 116 ? 9.209 -2.799 -19.462 1.00 76.12 116 PHE A C 1
ATOM 923 O O . PHE A 1 116 ? 8.763 -3.889 -19.144 1.00 76.12 116 PHE A O 1
ATOM 930 N N . ILE A 1 117 ? 8.829 -2.139 -20.560 1.00 77.12 117 ILE A N 1
ATOM 931 C CA . ILE A 1 117 ? 7.805 -2.636 -21.485 1.00 77.12 117 ILE A CA 1
ATOM 932 C C . ILE A 1 117 ? 8.159 -4.044 -21.971 1.00 77.12 117 ILE A C 1
ATOM 934 O O . ILE A 1 117 ? 7.304 -4.917 -21.931 1.00 77.12 117 ILE A O 1
ATOM 938 N N . HIS A 1 118 ? 9.411 -4.295 -22.364 1.00 74.12 118 HIS A N 1
ATOM 939 C CA . HIS A 1 118 ? 9.855 -5.620 -22.803 1.00 74.12 118 HIS A CA 1
ATOM 940 C C . HIS A 1 118 ? 9.919 -6.663 -21.681 1.00 74.12 118 HIS A C 1
ATOM 942 O O . HIS A 1 118 ? 9.691 -7.839 -21.945 1.00 74.12 118 HIS A O 1
ATOM 948 N N . LEU A 1 119 ? 10.230 -6.263 -20.447 1.00 72.50 119 LEU A N 1
ATOM 949 C CA . LEU A 1 119 ? 10.241 -7.156 -19.282 1.00 72.50 119 LEU A CA 1
ATOM 950 C C . LEU A 1 119 ? 8.832 -7.449 -18.746 1.00 72.50 119 LEU A C 1
ATOM 952 O O . LEU A 1 119 ? 8.652 -8.437 -18.040 1.00 72.50 119 LEU A O 1
ATOM 956 N N . THR A 1 120 ? 7.860 -6.594 -19.068 1.00 72.19 120 THR A N 1
ATOM 957 C CA . THR A 1 120 ? 6.443 -6.731 -18.706 1.00 72.19 120 THR A CA 1
ATOM 958 C C . THR A 1 120 ? 5.566 -7.193 -19.875 1.00 72.19 120 THR A C 1
ATOM 960 O O . THR A 1 120 ? 4.351 -7.211 -19.728 1.00 72.19 120 THR A O 1
ATOM 963 N N . ASP A 1 121 ? 6.142 -7.503 -21.041 1.00 77.38 121 ASP A N 1
ATOM 964 C CA . ASP A 1 121 ? 5.409 -8.030 -22.200 1.00 77.38 121 ASP A CA 1
ATOM 965 C C . ASP A 1 121 ? 5.259 -9.549 -22.048 1.00 77.38 121 ASP A C 1
ATOM 967 O O . ASP A 1 121 ? 6.245 -10.253 -21.814 1.00 77.38 121 ASP A O 1
ATOM 971 N N . ASP A 1 122 ? 4.043 -10.059 -22.256 1.00 63.06 122 ASP A N 1
ATOM 972 C CA . ASP A 1 122 ? 3.655 -11.471 -22.083 1.00 63.06 122 ASP A CA 1
ATOM 973 C C . ASP A 1 122 ? 4.502 -12.450 -22.916 1.00 63.06 122 ASP A C 1
ATOM 975 O O . ASP A 1 122 ? 4.489 -13.665 -22.709 1.00 63.06 122 ASP A O 1
ATOM 979 N N . LYS A 1 123 ? 5.225 -11.931 -23.912 1.00 66.81 123 LYS A N 1
ATOM 980 C CA . LYS A 1 123 ? 6.031 -12.705 -24.862 1.00 66.81 123 LYS A CA 1
ATOM 981 C C . LYS A 1 123 ? 7.424 -13.066 -24.350 1.00 66.81 123 LYS A C 1
ATOM 983 O O . LYS A 1 123 ? 8.067 -13.921 -24.959 1.00 66.81 123 LYS A O 1
ATOM 988 N N . GLN A 1 124 ? 7.921 -12.411 -23.302 1.00 68.06 124 GLN A N 1
ATOM 989 C CA . GLN A 1 124 ? 9.260 -12.650 -22.755 1.00 68.06 124 GLN A CA 1
ATOM 990 C C . GLN A 1 124 ? 9.190 -13.455 -21.449 1.00 68.06 124 GLN A C 1
ATOM 992 O O . GLN A 1 124 ? 8.189 -13.402 -20.738 1.00 68.06 124 GLN A O 1
ATOM 997 N N . PRO A 1 125 ? 10.243 -14.220 -21.098 1.00 69.12 125 PRO A N 1
ATOM 998 C CA . PRO A 1 125 ? 10.276 -14.912 -19.819 1.00 69.12 125 PRO A CA 1
ATOM 999 C C . PRO A 1 125 ? 10.289 -13.890 -18.679 1.00 69.12 125 PRO A C 1
ATOM 1001 O O . PRO A 1 125 ? 11.154 -13.013 -18.630 1.00 69.12 125 PRO A O 1
ATOM 1004 N N . TRP A 1 126 ? 9.341 -14.037 -17.755 1.00 77.75 126 TRP A N 1
ATOM 1005 C CA . TRP A 1 126 ? 9.235 -13.222 -16.550 1.00 77.75 126 TRP A CA 1
ATOM 1006 C C . TRP A 1 126 ? 10.497 -13.369 -15.681 1.00 77.75 126 TRP A C 1
ATOM 1008 O O . TRP A 1 126 ? 10.858 -14.476 -15.274 1.00 77.75 126 TRP A O 1
ATOM 1018 N N . LYS A 1 127 ? 11.198 -12.251 -15.431 1.00 78.75 127 LYS A N 1
ATOM 1019 C CA . LYS A 1 127 ? 12.483 -12.185 -14.697 1.00 78.75 127 LYS A CA 1
ATOM 1020 C C . LYS A 1 127 ? 12.353 -11.306 -13.440 1.00 78.75 127 LYS A C 1
ATOM 1022 O O . LYS A 1 127 ? 12.770 -10.139 -13.440 1.00 78.75 127 LYS A O 1
ATOM 1027 N N . PRO A 1 128 ? 11.762 -11.834 -12.360 1.00 75.56 128 PRO A N 1
ATOM 1028 C CA . PRO A 1 128 ? 11.402 -11.049 -11.185 1.00 75.56 128 PRO A CA 1
ATOM 1029 C C . PRO A 1 128 ? 12.571 -10.612 -10.302 1.00 75.56 128 PRO A C 1
ATOM 1031 O O . PRO A 1 128 ? 12.533 -9.539 -9.700 1.00 75.56 128 PRO A O 1
ATOM 1034 N N . LEU A 1 129 ? 13.633 -11.412 -10.203 1.00 76.12 129 LEU A N 1
ATOM 1035 C CA . LEU A 1 129 ? 14.826 -11.076 -9.427 1.00 76.12 129 LEU A CA 1
ATOM 1036 C C . LEU A 1 129 ? 15.618 -9.961 -10.110 1.00 76.12 129 LEU A C 1
ATOM 1038 O O . LEU A 1 129 ? 16.176 -9.101 -9.424 1.00 76.12 129 LEU A O 1
ATOM 1042 N N . LEU A 1 130 ? 15.641 -9.948 -11.447 1.00 77.25 130 LEU A N 1
ATOM 1043 C CA . LEU A 1 130 ? 16.217 -8.847 -12.214 1.00 77.25 130 LEU A CA 1
ATOM 1044 C C . LEU A 1 130 ? 15.426 -7.557 -11.973 1.00 77.25 130 LEU A C 1
ATOM 1046 O O . LEU A 1 130 ? 16.026 -6.552 -11.594 1.00 77.25 130 LEU A O 1
ATOM 1050 N N . LEU A 1 131 ? 14.094 -7.601 -12.095 1.00 79.62 131 LEU A N 1
ATOM 1051 C CA . LEU A 1 131 ? 13.214 -6.460 -11.807 1.00 79.62 131 LEU A CA 1
ATOM 1052 C C . LEU A 1 131 ? 13.389 -5.954 -10.372 1.00 79.62 131 LEU A C 1
ATOM 1054 O O . LEU A 1 131 ? 13.556 -4.755 -10.149 1.00 79.62 131 LEU A O 1
ATOM 1058 N N . LYS A 1 132 ? 13.448 -6.866 -9.397 1.00 80.69 132 LYS A N 1
ATOM 1059 C CA . LYS A 1 132 ? 13.683 -6.542 -7.987 1.00 80.69 132 LYS A CA 1
ATOM 1060 C C . LYS A 1 132 ? 15.008 -5.814 -7.778 1.00 80.69 132 LYS A C 1
ATOM 1062 O O . LYS A 1 132 ? 15.063 -4.853 -7.013 1.00 80.69 132 LYS A O 1
ATOM 1067 N N . ASN A 1 133 ? 16.077 -6.269 -8.428 1.00 77.75 133 ASN A N 1
ATOM 1068 C CA . ASN A 1 133 ? 17.384 -5.630 -8.313 1.00 77.75 133 ASN A CA 1
ATOM 1069 C C . ASN A 1 133 ? 17.438 -4.288 -9.035 1.00 77.75 133 ASN A C 1
ATOM 1071 O O . ASN A 1 133 ? 18.034 -3.354 -8.500 1.00 77.75 133 ASN A O 1
ATOM 1075 N N . ILE A 1 134 ? 16.786 -4.158 -10.190 1.00 77.94 134 ILE A N 1
ATOM 1076 C CA . ILE A 1 134 ? 16.642 -2.874 -10.874 1.00 77.94 134 ILE A CA 1
ATOM 1077 C C . ILE A 1 134 ? 15.924 -1.896 -9.935 1.00 77.94 134 ILE A C 1
ATOM 1079 O O . ILE A 1 134 ? 16.549 -0.944 -9.487 1.00 77.94 134 ILE A O 1
ATOM 1083 N N . LEU A 1 135 ? 14.704 -2.203 -9.484 1.00 79.31 135 LEU A N 1
ATOM 1084 C CA . LEU A 1 135 ? 13.908 -1.335 -8.600 1.00 79.31 135 LEU A CA 1
ATOM 1085 C C . LEU A 1 135 ? 14.619 -0.944 -7.296 1.00 79.31 135 LEU A C 1
ATOM 1087 O O . LEU A 1 135 ? 14.473 0.178 -6.826 1.00 79.31 135 LEU A O 1
ATOM 1091 N N . LYS A 1 136 ? 15.420 -1.840 -6.707 1.00 77.44 136 LYS A N 1
ATOM 1092 C CA . LYS A 1 136 ? 16.222 -1.514 -5.515 1.00 77.44 136 LYS A CA 1
ATOM 1093 C C . LYS A 1 136 ? 17.403 -0.591 -5.807 1.00 77.44 136 LYS A C 1
ATOM 1095 O O . LYS A 1 136 ? 17.814 0.163 -4.930 1.00 77.44 136 LYS A O 1
ATOM 1100 N N . THR A 1 137 ? 18.005 -0.710 -6.989 1.00 70.25 137 THR A N 1
ATOM 1101 C CA . THR A 1 137 ? 19.215 0.043 -7.363 1.00 70.25 137 THR A CA 1
ATOM 1102 C C . THR A 1 137 ? 18.900 1.397 -7.984 1.00 70.25 137 THR A C 1
ATOM 1104 O O . THR A 1 137 ? 19.751 2.287 -7.963 1.00 70.25 137 THR A O 1
ATOM 1107 N N . THR A 1 138 ? 17.681 1.575 -8.488 1.00 63.53 138 THR A N 1
ATOM 1108 C CA . THR A 1 138 ? 17.247 2.766 -9.215 1.00 63.53 138 THR A CA 1
ATOM 1109 C C . THR A 1 138 ? 16.028 3.404 -8.550 1.00 63.53 138 THR A C 1
ATOM 1111 O O . THR A 1 138 ? 15.011 2.741 -8.376 1.00 63.53 138 THR A O 1
ATOM 1114 N N . GLN A 1 139 ? 16.085 4.702 -8.245 1.00 66.31 139 GLN A N 1
ATOM 1115 C CA . GLN A 1 139 ? 14.886 5.478 -7.900 1.00 66.31 139 GLN A CA 1
ATOM 1116 C C . GLN A 1 139 ? 14.092 5.734 -9.187 1.00 66.31 139 GLN A C 1
ATOM 1118 O O . GLN A 1 139 ? 14.428 6.633 -9.961 1.00 66.31 139 GLN A O 1
ATOM 1123 N N . ILE A 1 140 ? 13.105 4.882 -9.466 1.00 71.69 140 ILE A N 1
ATOM 1124 C CA . ILE A 1 140 ? 12.284 4.941 -10.682 1.00 71.69 140 ILE A CA 1
ATOM 1125 C C . ILE A 1 140 ? 10.934 5.583 -10.353 1.00 71.69 140 ILE A C 1
ATOM 1127 O O . ILE A 1 140 ? 10.336 5.285 -9.320 1.00 71.69 140 ILE A O 1
ATOM 1131 N N . SER A 1 141 ? 10.441 6.442 -11.247 1.00 69.69 141 SER A N 1
ATOM 1132 C CA . SER A 1 141 ? 9.055 6.918 -11.222 1.00 69.69 141 SER A CA 1
ATOM 1133 C C . SER A 1 141 ? 8.124 5.953 -11.958 1.00 69.69 141 SER A C 1
ATOM 1135 O O . SER A 1 141 ? 8.502 5.347 -12.962 1.00 69.69 141 SER A O 1
ATOM 1137 N N . SER A 1 142 ? 6.875 5.840 -11.505 1.00 64.25 142 SER A N 1
ATOM 1138 C CA . SER A 1 142 ? 5.847 4.970 -12.111 1.00 64.25 142 SER A CA 1
ATOM 1139 C C . SER A 1 142 ? 5.643 5.220 -13.613 1.00 64.25 142 SER A C 1
ATOM 1141 O O . SER A 1 142 ? 5.381 4.290 -14.371 1.00 64.25 142 SER A O 1
ATOM 1143 N N . ASN A 1 143 ? 5.895 6.447 -14.080 1.00 66.81 143 ASN A N 1
ATOM 1144 C CA . ASN A 1 143 ? 5.871 6.844 -15.493 1.00 66.81 143 ASN A CA 1
ATOM 1145 C C . ASN A 1 143 ? 6.826 6.060 -16.411 1.00 66.81 143 ASN A C 1
ATOM 1147 O O . ASN A 1 143 ? 6.717 6.155 -17.638 1.00 66.81 143 ASN A O 1
ATOM 1151 N N . ILE A 1 144 ? 7.814 5.366 -15.847 1.00 63.94 144 ILE A N 1
ATOM 1152 C CA . ILE A 1 144 ? 8.772 4.549 -16.598 1.00 63.94 144 ILE A CA 1
ATOM 1153 C C . ILE A 1 144 ? 8.306 3.092 -16.705 1.00 63.94 144 ILE A C 1
ATOM 1155 O O . ILE A 1 144 ? 8.708 2.399 -17.636 1.00 63.94 144 ILE A O 1
ATOM 1159 N N . CYS A 1 145 ? 7.407 2.662 -15.818 1.00 68.06 145 CYS A N 1
ATOM 1160 C CA . CYS A 1 145 ? 6.948 1.283 -15.694 1.00 68.06 145 CYS A CA 1
ATOM 1161 C C . CYS A 1 145 ? 5.413 1.195 -15.786 1.00 68.06 145 CYS A C 1
ATOM 1163 O O . CYS A 1 145 ? 4.775 0.766 -14.819 1.00 68.06 145 CYS A O 1
ATOM 1165 N N . PRO A 1 146 ? 4.793 1.602 -16.912 1.00 68.25 146 PRO A N 1
ATOM 1166 C CA . PRO A 1 146 ? 3.349 1.465 -17.057 1.00 68.25 146 PRO A CA 1
ATOM 1167 C C . PRO A 1 146 ? 2.961 -0.014 -16.919 1.00 68.25 146 PRO A C 1
ATOM 1169 O O . PRO A 1 146 ? 3.613 -0.879 -17.495 1.00 68.25 146 PRO A O 1
ATOM 1172 N N . ASN A 1 147 ? 1.907 -0.305 -16.154 1.00 74.94 147 ASN A N 1
ATOM 1173 C CA . ASN A 1 147 ? 1.367 -1.652 -15.909 1.00 74.94 147 ASN A CA 1
ATOM 1174 C C . ASN A 1 147 ? 2.239 -2.624 -15.098 1.00 74.94 147 ASN A C 1
ATOM 1176 O O . ASN A 1 147 ? 1.791 -3.744 -14.862 1.00 74.94 147 ASN A O 1
ATOM 1180 N N . LEU A 1 148 ? 3.415 -2.226 -14.600 1.00 80.31 148 LEU A N 1
ATOM 1181 C CA . LEU A 1 148 ? 4.262 -3.125 -13.805 1.00 80.31 148 LEU A CA 1
ATOM 1182 C C . LEU A 1 148 ? 3.516 -3.696 -12.593 1.00 80.31 148 LEU A C 1
ATOM 1184 O O . LEU A 1 148 ? 3.600 -4.890 -12.333 1.00 80.31 148 LEU A O 1
ATOM 1188 N N . ILE A 1 149 ? 2.755 -2.867 -11.874 1.00 80.81 149 ILE A N 1
ATOM 1189 C CA . ILE A 1 149 ? 1.973 -3.320 -10.716 1.00 80.81 149 ILE A CA 1
ATOM 1190 C C . ILE A 1 149 ? 0.930 -4.363 -11.136 1.00 80.81 149 ILE A C 1
ATOM 1192 O O . ILE A 1 149 ? 0.806 -5.387 -10.474 1.00 80.81 149 ILE A O 1
ATOM 1196 N N . ASN A 1 150 ? 0.239 -4.157 -12.259 1.00 80.31 150 ASN A N 1
ATOM 1197 C CA . ASN A 1 150 ? -0.766 -5.102 -12.751 1.00 80.31 150 ASN A CA 1
ATOM 1198 C C . ASN A 1 150 ? -0.140 -6.453 -13.116 1.00 80.31 150 ASN A C 1
ATOM 1200 O O . ASN A 1 150 ? -0.632 -7.481 -12.668 1.00 80.31 150 ASN A O 1
ATOM 1204 N N . VAL A 1 151 ? 0.991 -6.450 -13.826 1.00 79.81 151 VAL A N 1
ATOM 1205 C CA . VAL A 1 151 ? 1.709 -7.678 -14.210 1.00 79.81 151 VAL A CA 1
ATOM 1206 C C . VAL A 1 151 ? 2.257 -8.413 -12.979 1.00 79.81 151 VAL A C 1
ATOM 1208 O O . VAL A 1 151 ? 2.144 -9.632 -12.864 1.00 79.81 151 VAL A O 1
ATOM 1211 N N . VAL A 1 152 ? 2.785 -7.682 -11.992 1.00 82.19 152 VAL A N 1
ATOM 1212 C CA . VAL A 1 152 ? 3.234 -8.271 -10.716 1.00 82.19 152 VAL A CA 1
ATOM 1213 C C . VAL A 1 152 ? 2.070 -8.911 -9.951 1.00 82.19 152 VAL A C 1
ATOM 1215 O O . VAL A 1 152 ? 2.243 -9.973 -9.347 1.00 82.19 152 VAL A O 1
ATOM 1218 N N . LEU A 1 153 ? 0.890 -8.283 -9.976 1.00 81.31 153 LEU A N 1
ATOM 1219 C CA . LEU A 1 153 ? -0.325 -8.828 -9.372 1.00 81.31 153 LEU A CA 1
ATOM 1220 C C . LEU A 1 153 ? -0.836 -10.064 -10.129 1.00 81.31 153 LEU A C 1
ATOM 1222 O O . LEU A 1 153 ? -1.285 -11.008 -9.486 1.00 81.31 153 LEU A O 1
ATOM 1226 N N . GLU A 1 154 ? -0.733 -10.103 -11.459 1.00 81.94 154 GLU A N 1
ATOM 1227 C CA . GLU A 1 154 ? -1.093 -11.274 -12.275 1.00 81.94 154 GLU A CA 1
ATOM 1228 C C . GLU A 1 154 ? -0.187 -12.480 -11.990 1.00 81.94 154 GLU A C 1
ATOM 1230 O O . GLU A 1 154 ? -0.672 -13.606 -11.858 1.00 81.94 154 GLU A O 1
ATOM 1235 N N . HIS A 1 155 ? 1.115 -12.246 -11.801 1.00 75.94 155 HIS A N 1
ATOM 1236 C CA . HIS A 1 155 ? 2.079 -13.287 -11.435 1.00 75.94 155 HIS A CA 1
ATOM 1237 C C . HIS A 1 155 ? 2.096 -13.643 -9.932 1.00 75.94 155 HIS A C 1
ATOM 1239 O O . HIS A 1 155 ? 2.826 -14.550 -9.537 1.00 75.94 155 HIS A O 1
ATOM 1245 N N . ASN A 1 156 ? 1.277 -12.991 -9.092 1.00 76.50 156 ASN A N 1
ATOM 1246 C CA . ASN A 1 156 ? 1.197 -13.194 -7.632 1.00 76.50 156 ASN A CA 1
ATOM 1247 C C . ASN A 1 156 ? 2.545 -13.077 -6.892 1.00 76.50 156 ASN A C 1
ATOM 1249 O O . ASN A 1 156 ? 2.801 -13.768 -5.902 1.00 76.50 156 ASN A O 1
ATOM 1253 N N . GLU A 1 157 ? 3.427 -12.185 -7.339 1.00 81.62 157 GLU A N 1
ATOM 1254 C CA . GLU A 1 157 ? 4.743 -12.026 -6.725 1.00 81.62 157 GLU A CA 1
ATOM 1255 C C . GLU A 1 157 ? 4.781 -10.971 -5.616 1.00 81.62 157 GLU A C 1
ATOM 1257 O O . GLU A 1 157 ? 5.249 -9.841 -5.786 1.00 81.62 157 GLU A O 1
ATOM 1262 N N . TRP A 1 158 ? 4.370 -11.373 -4.414 1.00 81.50 158 TRP A N 1
ATOM 1263 C CA . TRP A 1 158 ? 4.316 -10.501 -3.233 1.00 81.50 158 TRP A CA 1
ATOM 1264 C C . TRP A 1 158 ? 5.669 -9.876 -2.866 1.00 81.50 158 TRP A C 1
ATOM 1266 O O . TRP A 1 158 ? 5.759 -8.708 -2.494 1.00 81.50 158 TRP A O 1
ATOM 1276 N N . SER A 1 159 ? 6.758 -10.631 -3.034 1.00 81.31 159 SER A N 1
ATOM 1277 C CA . SER A 1 159 ? 8.122 -10.157 -2.755 1.00 81.31 159 SER A CA 1
ATOM 1278 C C . SER A 1 159 ? 8.582 -9.024 -3.673 1.00 81.31 159 SER A C 1
ATOM 1280 O O . SER A 1 159 ? 9.446 -8.235 -3.278 1.00 81.31 159 SER A O 1
ATOM 1282 N N . LEU A 1 160 ? 8.078 -8.990 -4.906 1.00 82.38 160 LEU A N 1
ATOM 1283 C CA . LEU A 1 160 ? 8.359 -7.935 -5.871 1.00 82.38 160 LEU A CA 1
ATOM 1284 C C . LEU A 1 160 ? 7.399 -6.765 -5.652 1.00 82.38 160 LEU A C 1
ATOM 1286 O O . LEU A 1 160 ? 7.858 -5.627 -5.610 1.00 82.38 160 LEU A O 1
ATOM 1290 N N . LEU A 1 161 ? 6.119 -7.045 -5.376 1.00 84.12 161 LEU A N 1
ATOM 1291 C CA . LEU A 1 161 ? 5.124 -6.031 -5.024 1.00 84.12 161 LEU A CA 1
ATOM 1292 C C . LEU A 1 161 ? 5.562 -5.188 -3.821 1.00 84.12 161 LEU A C 1
ATOM 1294 O O . LEU A 1 161 ? 5.497 -3.966 -3.884 1.00 84.12 161 LEU A O 1
ATOM 1298 N N . PHE A 1 162 ? 6.091 -5.811 -2.764 1.00 82.69 162 PHE A N 1
ATOM 1299 C CA . PHE A 1 162 ? 6.627 -5.085 -1.607 1.00 82.69 162 PHE A CA 1
ATOM 1300 C C . PHE A 1 162 ? 7.749 -4.109 -1.990 1.00 82.69 162 PHE A C 1
ATOM 1302 O O . PHE A 1 162 ? 7.797 -2.975 -1.517 1.00 82.69 162 PHE A O 1
ATOM 1309 N N . VAL A 1 163 ? 8.651 -4.527 -2.884 1.00 81.56 163 VAL A N 1
ATOM 1310 C CA . VAL A 1 163 ? 9.737 -3.665 -3.372 1.00 81.56 163 VAL A CA 1
ATOM 1311 C C . VAL A 1 163 ? 9.186 -2.536 -4.238 1.00 81.56 163 VAL A C 1
ATOM 1313 O O . VAL A 1 163 ? 9.647 -1.407 -4.092 1.00 81.56 163 VAL A O 1
ATOM 1316 N N . CYS A 1 164 ? 8.186 -2.808 -5.079 1.00 83.50 164 CYS A N 1
ATOM 1317 C CA . CYS A 1 164 ? 7.491 -1.784 -5.854 1.00 83.50 164 CYS A CA 1
ATOM 1318 C C . CYS A 1 164 ? 6.855 -0.735 -4.933 1.00 83.50 164 CYS A C 1
ATOM 1320 O O . CYS A 1 164 ? 7.138 0.445 -5.089 1.00 83.50 164 CYS A O 1
ATOM 1322 N N . VAL A 1 165 ? 6.073 -1.157 -3.935 1.00 82.38 165 VAL A N 1
ATOM 1323 C CA . VAL A 1 165 ? 5.385 -0.244 -3.007 1.00 82.38 165 VAL A CA 1
ATOM 1324 C C . VAL A 1 165 ? 6.373 0.620 -2.218 1.00 82.38 165 VAL A C 1
ATOM 1326 O O . VAL A 1 165 ? 6.137 1.806 -2.023 1.00 82.38 165 VAL A O 1
ATOM 1329 N N . LYS A 1 166 ? 7.514 0.052 -1.811 1.00 81.50 166 LYS A N 1
ATOM 1330 C CA . LYS A 1 166 ? 8.512 0.761 -1.002 1.00 81.50 166 LYS A CA 1
ATOM 1331 C C . LYS A 1 166 ? 9.395 1.733 -1.791 1.00 81.50 166 LYS A C 1
ATOM 1333 O O . LYS A 1 166 ? 9.836 2.742 -1.244 1.00 81.50 166 LYS A O 1
ATOM 1338 N N . HIS A 1 167 ? 9.746 1.388 -3.029 1.00 78.12 167 HIS A N 1
ATOM 1339 C CA . HIS A 1 167 ? 10.761 2.113 -3.802 1.00 78.12 167 HIS A CA 1
ATOM 1340 C C . HIS A 1 167 ? 10.190 2.972 -4.937 1.00 78.12 167 HIS A C 1
ATOM 1342 O O . HIS A 1 167 ? 10.911 3.827 -5.449 1.00 78.12 167 HIS A O 1
ATOM 1348 N N . LEU A 1 168 ? 8.927 2.781 -5.330 1.00 79.62 168 LEU A N 1
ATOM 1349 C CA . LEU A 1 168 ? 8.265 3.653 -6.299 1.00 79.62 168 LEU A CA 1
ATOM 1350 C C . LEU A 1 168 ? 7.683 4.872 -5.582 1.00 79.62 168 LEU A C 1
ATOM 1352 O O . LEU A 1 168 ? 6.879 4.745 -4.664 1.00 79.62 168 LEU A O 1
ATOM 1356 N N . HIS A 1 169 ? 8.079 6.064 -6.022 1.00 68.88 169 HIS A N 1
ATOM 1357 C CA . HIS A 1 169 ? 7.664 7.320 -5.391 1.00 68.88 169 HIS A CA 1
ATOM 1358 C C . HIS A 1 169 ? 6.342 7.894 -5.936 1.00 68.88 169 HIS A C 1
ATOM 1360 O O . HIS A 1 169 ? 5.777 8.779 -5.304 1.00 68.88 169 HIS A O 1
ATOM 1366 N N . ASP A 1 170 ? 5.830 7.365 -7.054 1.00 77.56 170 ASP A N 1
ATOM 1367 C CA . ASP A 1 170 ? 4.688 7.924 -7.798 1.00 77.56 170 ASP A CA 1
ATOM 1368 C C . ASP A 1 170 ? 3.566 6.888 -8.029 1.00 77.56 170 ASP A C 1
ATOM 1370 O O . ASP A 1 170 ? 3.056 6.747 -9.141 1.00 77.56 170 ASP A O 1
ATOM 1374 N N . ILE A 1 171 ? 3.209 6.098 -7.016 1.00 81.94 171 ILE A N 1
ATOM 1375 C CA . ILE A 1 171 ? 2.111 5.124 -7.142 1.00 81.94 171 ILE A CA 1
ATOM 1376 C C . ILE A 1 171 ? 0.778 5.873 -7.185 1.00 81.94 171 ILE A C 1
ATOM 1378 O O . ILE A 1 171 ? 0.482 6.685 -6.311 1.00 81.94 171 ILE A O 1
ATOM 1382 N N . THR A 1 172 ? -0.033 5.589 -8.200 1.00 84.12 172 THR A N 1
ATOM 1383 C CA . THR A 1 172 ? -1.339 6.230 -8.387 1.00 84.12 172 THR A CA 1
ATOM 1384 C C . THR A 1 172 ? -2.415 5.594 -7.508 1.00 84.12 172 THR A C 1
ATOM 1386 O O . THR A 1 172 ? -2.363 4.409 -7.172 1.00 84.12 172 THR A O 1
ATOM 1389 N N . GLU A 1 173 ? -3.469 6.345 -7.184 1.00 85.69 173 GLU A N 1
ATOM 1390 C CA . GLU A 1 173 ? -4.592 5.840 -6.385 1.00 85.69 173 GLU A CA 1
ATOM 1391 C C . GLU A 1 173 ? -5.329 4.674 -7.069 1.00 85.69 173 GLU A C 1
ATOM 1393 O O . GLU A 1 173 ? -5.870 3.794 -6.400 1.00 85.69 173 GLU A O 1
ATOM 1398 N N . VAL A 1 174 ? -5.308 4.619 -8.405 1.00 85.50 174 VAL A N 1
ATOM 1399 C CA . VAL A 1 174 ? -5.864 3.498 -9.180 1.00 85.50 174 VAL A CA 1
ATOM 1400 C C . VAL A 1 174 ? -5.069 2.215 -8.926 1.00 85.50 174 VAL A C 1
ATOM 1402 O O . VAL A 1 174 ? -5.656 1.151 -8.713 1.00 85.50 174 VAL A O 1
ATOM 1405 N N . GLU A 1 175 ? -3.739 2.303 -8.918 1.00 84.12 175 GLU A N 1
ATOM 1406 C CA . GLU A 1 175 ? -2.853 1.171 -8.631 1.00 84.12 175 GLU A CA 1
ATOM 1407 C C . GLU A 1 175 ? -2.988 0.722 -7.173 1.00 84.12 175 GLU A C 1
ATOM 1409 O O . GLU A 1 175 ? -3.078 -0.477 -6.918 1.00 84.12 175 GLU A O 1
ATOM 1414 N N . ILE A 1 176 ? -3.113 1.665 -6.230 1.00 87.12 176 ILE A N 1
ATOM 1415 C CA . ILE A 1 176 ? -3.393 1.372 -4.815 1.00 87.12 176 ILE A CA 1
ATOM 1416 C C . ILE A 1 176 ? -4.672 0.543 -4.678 1.00 87.12 176 ILE A C 1
ATOM 1418 O O . ILE A 1 176 ? -4.654 -0.531 -4.075 1.00 87.12 176 ILE A O 1
ATOM 1422 N N . VAL A 1 177 ? -5.781 1.000 -5.267 1.00 86.38 177 VAL A N 1
ATOM 1423 C CA . VAL A 1 177 ? -7.062 0.284 -5.189 1.00 86.38 177 VAL A CA 1
ATOM 1424 C C . VAL A 1 177 ? -6.986 -1.074 -5.882 1.00 86.38 177 VAL A C 1
ATOM 1426 O O . VAL A 1 177 ? -7.561 -2.047 -5.391 1.00 86.38 177 VAL A O 1
ATOM 1429 N N . THR A 1 178 ? -6.231 -1.182 -6.976 1.00 86.25 178 THR A N 1
ATOM 1430 C CA . THR A 1 178 ? -6.006 -2.462 -7.659 1.00 86.25 178 THR A CA 1
ATOM 1431 C C . THR A 1 178 ? -5.259 -3.441 -6.750 1.00 86.25 178 THR A C 1
ATOM 1433 O O . THR A 1 178 ? -5.737 -4.563 -6.563 1.00 86.25 178 THR A O 1
ATOM 1436 N N . CYS A 1 179 ? -4.183 -3.005 -6.086 1.00 85.88 179 CYS A N 1
ATOM 1437 C CA . CYS A 1 179 ? -3.461 -3.790 -5.080 1.00 85.88 179 CYS A CA 1
ATOM 1438 C C . CYS A 1 179 ? -4.373 -4.218 -3.924 1.00 85.88 179 CYS A C 1
ATOM 1440 O O . CYS A 1 179 ? -4.439 -5.405 -3.603 1.00 85.88 179 CYS A O 1
ATOM 1442 N N . LEU A 1 180 ? -5.129 -3.280 -3.339 1.00 86.56 180 LEU A N 1
ATOM 1443 C CA . LEU A 1 180 ? -6.087 -3.569 -2.266 1.00 86.56 180 LEU A CA 1
ATOM 1444 C C . LEU A 1 180 ? -7.115 -4.611 -2.712 1.00 86.56 180 LEU A C 1
ATOM 1446 O O . LEU A 1 180 ? -7.417 -5.549 -1.981 1.00 86.56 180 LEU A O 1
ATOM 1450 N N . SER A 1 181 ? -7.617 -4.497 -3.942 1.00 86.19 181 SER A N 1
ATOM 1451 C CA . SER A 1 181 ? -8.621 -5.414 -4.473 1.00 86.19 181 SER A CA 1
ATOM 1452 C C . SER A 1 181 ? -8.124 -6.857 -4.606 1.00 86.19 181 SER A C 1
ATOM 1454 O O . SER A 1 181 ? -8.956 -7.769 -4.610 1.00 86.19 181 SER A O 1
ATOM 1456 N N . VAL A 1 182 ? -6.812 -7.058 -4.767 1.00 84.81 182 VAL A N 1
ATOM 1457 C CA . VAL A 1 182 ? -6.167 -8.371 -4.892 1.00 84.81 182 VAL A CA 1
ATOM 1458 C C . VAL A 1 182 ? -5.765 -8.901 -3.517 1.00 84.81 182 VAL A C 1
ATOM 1460 O O . VAL A 1 182 ? -6.049 -10.058 -3.224 1.00 84.81 182 VAL A O 1
ATOM 1463 N N . LEU A 1 183 ? -5.205 -8.051 -2.652 1.00 83.50 183 LEU A N 1
ATOM 1464 C CA . LEU A 1 183 ? -4.851 -8.398 -1.271 1.00 83.50 183 LEU A CA 1
ATOM 1465 C C . LEU A 1 183 ? -6.080 -8.831 -0.459 1.00 83.50 183 LEU A C 1
ATOM 1467 O O . LEU A 1 183 ? -6.052 -9.852 0.214 1.00 83.50 183 LEU A O 1
ATOM 1471 N N . LEU A 1 184 ? -7.201 -8.120 -0.596 1.00 81.94 184 LEU A N 1
ATOM 1472 C CA . LEU A 1 184 ? -8.441 -8.392 0.141 1.00 81.94 184 LEU A CA 1
ATOM 1473 C C . LEU A 1 184 ? -9.262 -9.570 -0.423 1.00 81.94 184 LEU A C 1
ATOM 1475 O O . LEU A 1 184 ? -10.423 -9.734 -0.048 1.00 81.94 184 LEU A O 1
ATOM 1479 N N . ARG A 1 185 ? -8.717 -10.367 -1.359 1.00 75.94 185 ARG A N 1
ATOM 1480 C CA . ARG A 1 185 ? -9.410 -11.554 -1.903 1.00 75.94 185 ARG A CA 1
ATOM 1481 C C . ARG A 1 185 ? -9.472 -12.716 -0.911 1.00 75.94 185 ARG A C 1
ATOM 1483 O O . ARG A 1 185 ? -10.412 -13.500 -0.993 1.00 75.94 185 ARG A O 1
ATOM 1490 N N . ASN A 1 186 ? -8.504 -12.827 -0.001 1.00 65.19 186 ASN A N 1
ATOM 1491 C CA . ASN A 1 186 ? -8.440 -13.913 0.973 1.00 65.19 186 ASN A CA 1
ATOM 1492 C C . ASN A 1 186 ? -8.964 -13.410 2.322 1.00 65.19 186 ASN A C 1
ATOM 1494 O O . ASN A 1 186 ? -8.342 -12.569 2.961 1.00 65.19 186 ASN A O 1
ATOM 1498 N N . GLU A 1 187 ? -10.130 -13.899 2.743 1.00 57.00 187 GLU A N 1
ATOM 1499 C CA . GLU A 1 187 ? -10.854 -13.351 3.900 1.00 57.00 187 GLU A CA 1
ATOM 1500 C C . GLU A 1 187 ? -10.310 -13.805 5.266 1.00 57.00 187 GLU A C 1
ATOM 1502 O O . GLU A 1 187 ? -10.775 -13.303 6.288 1.00 57.00 187 GLU A O 1
ATOM 1507 N N . ILE A 1 188 ? -9.383 -14.773 5.309 1.00 54.50 188 ILE A N 1
ATOM 1508 C CA . ILE A 1 188 ? -9.192 -15.597 6.517 1.00 54.50 188 ILE A CA 1
ATOM 1509 C C . ILE A 1 188 ? -7.768 -15.561 7.082 1.00 54.50 188 ILE A C 1
ATOM 1511 O O . ILE A 1 188 ? -7.645 -15.478 8.294 1.00 54.50 188 ILE A O 1
ATOM 1515 N N . ASP A 1 189 ? -6.711 -15.507 6.269 1.00 57.62 189 ASP A N 1
ATOM 1516 C CA . ASP A 1 189 ? -5.333 -15.396 6.768 1.00 57.62 189 ASP A CA 1
ATOM 1517 C C . ASP A 1 189 ? -4.479 -14.629 5.754 1.00 57.62 189 ASP A C 1
ATOM 1519 O O . ASP A 1 189 ? -4.124 -15.149 4.695 1.00 57.62 189 ASP A O 1
ATOM 1523 N N . MET A 1 190 ? -4.177 -13.367 6.062 1.00 66.19 190 MET A N 1
ATOM 1524 C CA . MET A 1 190 ? -3.175 -12.611 5.314 1.00 66.19 190 MET A CA 1
ATOM 1525 C C . MET A 1 190 ? -1.796 -13.114 5.729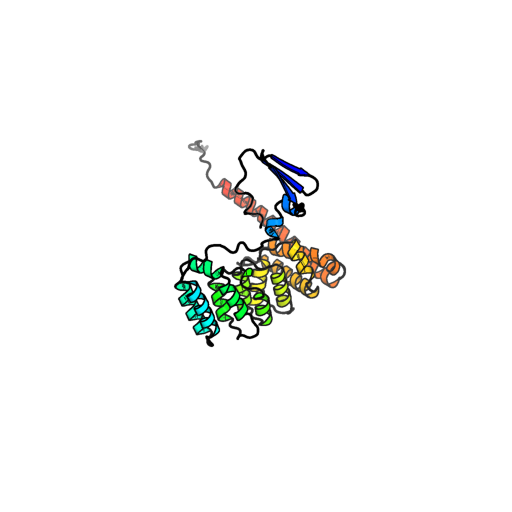 1.00 66.19 190 MET A C 1
ATOM 1527 O O . MET A 1 190 ? -1.465 -13.137 6.915 1.00 66.19 190 MET A O 1
ATOM 1531 N N . GLU A 1 191 ? -0.979 -13.516 4.758 1.00 72.00 191 GLU A N 1
ATOM 1532 C CA . GLU A 1 191 ? 0.415 -13.864 5.030 1.00 72.00 191 GLU A CA 1
ATOM 1533 C C . GLU A 1 191 ? 1.148 -12.641 5.607 1.00 72.00 191 GLU A C 1
ATOM 1535 O O . GLU A 1 191 ? 0.851 -11.500 5.242 1.00 72.00 191 GLU A O 1
ATOM 1540 N N . SER A 1 192 ? 2.146 -12.853 6.472 1.00 75.75 192 SER A N 1
ATOM 1541 C CA . SER A 1 192 ? 2.886 -11.758 7.129 1.00 75.75 192 SER A CA 1
ATOM 1542 C C . SER A 1 192 ? 3.420 -10.715 6.139 1.00 75.75 192 SER A C 1
ATOM 1544 O O . SER A 1 192 ? 3.373 -9.517 6.402 1.00 75.75 192 SER A O 1
ATOM 1546 N N . LEU A 1 193 ? 3.855 -11.158 4.957 1.00 75.38 193 LEU A N 1
ATOM 1547 C CA . LEU A 1 193 ? 4.316 -10.271 3.893 1.00 75.38 193 LEU A CA 1
ATOM 1548 C C . LEU A 1 193 ? 3.176 -9.444 3.277 1.00 75.38 193 LEU A C 1
ATOM 1550 O O . LEU A 1 193 ? 3.370 -8.274 2.967 1.00 75.38 193 LEU A O 1
ATOM 1554 N N . GLN A 1 194 ? 1.988 -10.021 3.096 1.00 77.94 194 GLN A N 1
ATOM 1555 C CA . GLN A 1 194 ? 0.824 -9.296 2.577 1.00 77.94 194 GLN A CA 1
ATOM 1556 C C . GLN A 1 194 ? 0.355 -8.229 3.569 1.00 77.94 194 GLN A C 1
ATOM 1558 O O . GLN A 1 194 ? -0.043 -7.138 3.163 1.00 77.94 194 GLN A O 1
ATOM 1563 N N . GLU A 1 195 ? 0.449 -8.521 4.867 1.00 77.50 195 GLU A N 1
ATOM 1564 C CA . GLU A 1 195 ? 0.195 -7.547 5.923 1.00 77.50 195 GLU A CA 1
ATOM 1565 C C . GLU A 1 195 ? 1.200 -6.387 5.914 1.00 77.50 195 GLU A C 1
ATOM 1567 O O . GLU A 1 195 ? 0.797 -5.232 6.054 1.00 77.50 195 GLU A O 1
ATOM 1572 N N . GLU A 1 196 ? 2.490 -6.671 5.717 1.00 79.12 196 GLU A N 1
ATOM 1573 C CA . GLU A 1 196 ? 3.523 -5.639 5.563 1.00 79.12 196 GLU A CA 1
ATOM 1574 C C . GLU A 1 196 ? 3.281 -4.774 4.319 1.00 79.12 196 GLU A C 1
ATOM 1576 O O . GLU A 1 196 ? 3.349 -3.549 4.403 1.00 79.12 196 GLU A O 1
ATOM 1581 N N . ILE A 1 197 ? 2.935 -5.387 3.179 1.00 82.50 197 ILE A N 1
ATOM 1582 C CA . ILE A 1 197 ? 2.588 -4.660 1.947 1.00 82.50 197 ILE A CA 1
ATOM 1583 C C . ILE A 1 197 ? 1.379 -3.758 2.177 1.00 82.50 197 ILE A C 1
ATOM 1585 O O . ILE A 1 197 ? 1.404 -2.594 1.787 1.00 82.50 197 ILE A O 1
ATOM 1589 N N . LEU A 1 198 ? 0.327 -4.276 2.814 1.00 83.69 198 LEU A N 1
ATO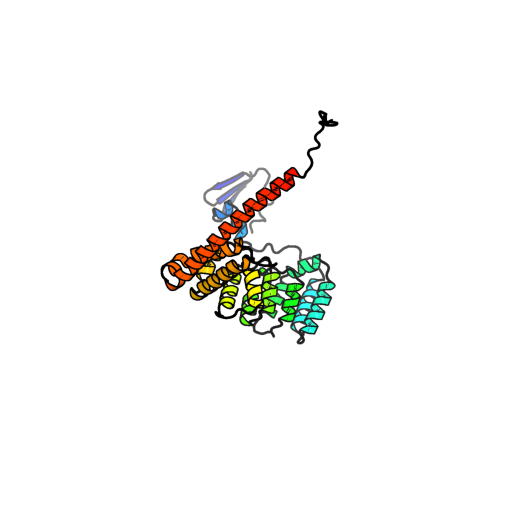M 1590 C CA . LEU A 1 198 ? -0.861 -3.492 3.126 1.00 83.69 198 LEU A CA 1
ATOM 1591 C C . LEU A 1 198 ? -0.506 -2.288 4.003 1.00 83.69 198 LEU A C 1
ATOM 1593 O O . LEU A 1 198 ? -0.995 -1.190 3.753 1.00 83.69 198 LEU A O 1
ATOM 1597 N N . ASN A 1 199 ? 0.372 -2.473 4.990 1.00 83.56 199 ASN A N 1
ATOM 1598 C CA . ASN A 1 199 ? 0.800 -1.381 5.854 1.00 83.56 199 ASN A CA 1
ATOM 1599 C C . ASN A 1 199 ? 1.556 -0.292 5.091 1.00 83.56 199 ASN A C 1
ATOM 1601 O O . ASN A 1 199 ? 1.308 0.893 5.309 1.00 83.56 199 ASN A O 1
ATOM 1605 N N . GLU A 1 200 ? 2.433 -0.682 4.170 1.00 83.25 200 GLU A N 1
ATOM 1606 C CA . GLU A 1 200 ? 3.118 0.274 3.302 1.00 83.25 200 GLU A CA 1
ATOM 1607 C C . GLU A 1 200 ? 2.132 0.997 2.373 1.00 83.25 200 GLU A C 1
ATOM 1609 O O . GLU A 1 200 ? 2.204 2.216 2.249 1.00 83.25 200 GLU A O 1
ATOM 1614 N N . ILE A 1 201 ? 1.145 0.291 1.803 1.00 85.81 201 ILE A N 1
ATOM 1615 C CA . ILE A 1 201 ? 0.098 0.901 0.967 1.00 85.81 201 ILE A CA 1
ATOM 1616 C C . ILE A 1 201 ? -0.711 1.938 1.755 1.00 85.81 201 ILE A C 1
ATOM 1618 O O . ILE A 1 201 ? -0.966 3.030 1.251 1.00 85.81 201 ILE A O 1
ATOM 1622 N N . LEU A 1 202 ? -1.104 1.624 2.992 1.00 85.00 202 LEU A N 1
ATOM 1623 C CA . LEU A 1 202 ? -1.881 2.535 3.839 1.00 85.00 202 LEU A CA 1
ATOM 1624 C C . LEU A 1 202 ? -1.079 3.780 4.263 1.00 85.00 202 LEU A C 1
ATOM 1626 O O . LEU A 1 202 ? -1.682 4.806 4.586 1.00 85.00 202 LEU A O 1
ATOM 1630 N N . ASN A 1 203 ? 0.257 3.709 4.228 1.00 83.81 203 ASN A N 1
ATOM 1631 C CA . ASN A 1 203 ? 1.155 4.832 4.492 1.00 83.81 203 ASN A CA 1
ATOM 1632 C C . ASN A 1 203 ? 1.424 5.722 3.268 1.00 83.81 203 ASN A C 1
ATOM 1634 O O . ASN A 1 203 ? 1.996 6.804 3.437 1.00 83.81 203 ASN A O 1
ATOM 1638 N N . LEU A 1 204 ? 1.043 5.293 2.060 1.00 84.12 204 LEU A N 1
ATOM 1639 C CA . LEU A 1 204 ? 1.274 6.072 0.846 1.00 84.12 204 LEU A CA 1
ATOM 1640 C C . LEU A 1 204 ? 0.497 7.398 0.879 1.00 84.12 204 LEU A C 1
ATOM 1642 O O . LEU A 1 204 ? -0.627 7.449 1.385 1.00 84.12 204 LEU A O 1
ATOM 1646 N N . PRO A 1 205 ? 1.068 8.482 0.325 1.00 82.00 205 PRO A N 1
ATOM 1647 C CA . PRO A 1 205 ? 0.331 9.723 0.145 1.00 82.00 205 PRO A CA 1
ATOM 1648 C C . PRO A 1 205 ? -0.794 9.513 -0.876 1.00 82.00 205 PRO A C 1
ATOM 1650 O O . PRO A 1 205 ? -0.581 8.905 -1.923 1.00 82.00 205 PRO A O 1
ATOM 1653 N N . TYR A 1 206 ? -1.984 10.036 -0.589 1.00 85.12 206 TYR A N 1
ATOM 1654 C CA . TYR A 1 206 ? -3.133 9.956 -1.489 1.00 85.12 206 TYR A CA 1
ATOM 1655 C C . TYR A 1 206 ? -3.918 11.266 -1.512 1.00 85.12 206 TYR A C 1
ATOM 1657 O O . TYR A 1 206 ? -3.928 12.023 -0.539 1.00 85.12 206 TYR A O 1
ATOM 1665 N N . THR A 1 207 ? -4.615 11.514 -2.621 1.00 87.00 207 THR A N 1
ATOM 1666 C CA . THR A 1 207 ? -5.586 12.608 -2.728 1.00 87.00 207 THR A CA 1
ATOM 1667 C C . THR A 1 207 ? -6.980 12.086 -2.383 1.00 87.00 207 THR A C 1
ATOM 1669 O O . THR A 1 207 ? -7.472 11.177 -3.049 1.00 87.00 207 THR A O 1
ATOM 1672 N N . GLU A 1 208 ? -7.638 12.655 -1.367 1.00 84.56 208 GLU A N 1
ATOM 1673 C CA . GLU A 1 208 ? -8.930 12.155 -0.855 1.00 84.56 208 GLU A CA 1
ATOM 1674 C C . GLU A 1 208 ? -10.012 12.025 -1.936 1.00 84.56 208 GLU A C 1
ATOM 1676 O O . GLU A 1 208 ? -10.665 10.986 -2.019 1.00 84.56 208 GLU A O 1
ATOM 1681 N N . ASP A 1 209 ? -10.177 13.034 -2.795 1.00 84.12 209 ASP A N 1
ATOM 1682 C CA . ASP A 1 209 ? -11.221 13.028 -3.828 1.00 84.12 209 ASP A CA 1
ATOM 1683 C C . ASP A 1 209 ? -10.999 11.923 -4.873 1.00 84.12 209 ASP A C 1
ATOM 1685 O O . ASP A 1 209 ? -11.922 11.184 -5.218 1.00 84.12 209 ASP A O 1
ATOM 1689 N N . VAL A 1 210 ? -9.754 11.760 -5.330 1.00 85.12 210 VAL A N 1
ATOM 1690 C CA . VAL A 1 210 ? -9.378 10.735 -6.316 1.00 85.12 210 VAL A CA 1
ATOM 1691 C C . VAL A 1 210 ? -9.463 9.342 -5.695 1.00 85.12 210 VAL A C 1
ATOM 1693 O O . VAL A 1 210 ? -9.947 8.401 -6.325 1.00 85.12 210 VAL A O 1
ATOM 1696 N N . MET A 1 211 ? -9.027 9.199 -4.443 1.00 89.06 211 MET A N 1
ATOM 1697 C CA . MET A 1 211 ? -9.109 7.937 -3.721 1.00 89.06 211 MET A CA 1
ATOM 1698 C C . MET A 1 211 ? -10.569 7.524 -3.500 1.00 89.06 211 MET A C 1
ATOM 1700 O O . MET A 1 211 ? -10.909 6.380 -3.780 1.00 89.06 211 MET A O 1
ATOM 1704 N N . ARG A 1 212 ? -11.458 8.444 -3.099 1.00 86.88 212 ARG A N 1
ATOM 1705 C CA . ARG A 1 212 ? -12.903 8.187 -2.937 1.00 86.88 212 ARG A CA 1
ATOM 1706 C C . ARG A 1 212 ? -13.538 7.658 -4.226 1.00 86.88 212 ARG A C 1
ATOM 1708 O O . ARG A 1 212 ? -14.302 6.691 -4.203 1.00 86.88 212 ARG A O 1
ATOM 1715 N N . ASP A 1 213 ? -13.209 8.265 -5.362 1.00 86.56 213 ASP A N 1
ATOM 1716 C CA . ASP A 1 213 ? -13.731 7.842 -6.664 1.00 86.56 213 ASP A CA 1
ATOM 1717 C C . ASP A 1 213 ? -13.237 6.452 -7.078 1.00 86.56 213 ASP A C 1
ATOM 1719 O O . ASP A 1 213 ? -13.994 5.670 -7.661 1.00 86.56 213 ASP A O 1
ATOM 1723 N N . ASN A 1 214 ? -11.990 6.116 -6.744 1.00 85.06 214 ASN A N 1
ATOM 1724 C CA . ASN A 1 214 ? -11.434 4.795 -7.016 1.00 85.06 214 ASN A CA 1
ATOM 1725 C C . ASN A 1 214 ? -11.946 3.733 -6.033 1.00 85.06 214 ASN A C 1
ATOM 1727 O O . ASN A 1 214 ? -12.266 2.626 -6.463 1.00 85.06 214 ASN A O 1
ATOM 1731 N N . LEU A 1 215 ? -12.102 4.063 -4.748 1.00 87.12 215 LEU A N 1
ATOM 1732 C CA . LEU A 1 215 ? -12.644 3.166 -3.723 1.00 87.12 215 LEU A CA 1
ATOM 1733 C C . LEU A 1 215 ? -14.087 2.760 -4.018 1.00 87.12 215 LEU A C 1
ATOM 1735 O O . LEU A 1 215 ? -14.435 1.605 -3.803 1.00 87.12 215 LEU A O 1
ATOM 1739 N N . ARG A 1 216 ? -14.883 3.640 -4.639 1.00 86.69 216 ARG A N 1
ATOM 1740 C CA . ARG A 1 216 ? -16.232 3.310 -5.131 1.00 86.69 216 ARG A CA 1
ATOM 1741 C C . ARG A 1 216 ? -16.277 2.108 -6.083 1.00 86.69 216 ARG A C 1
ATOM 1743 O O . ARG A 1 216 ? -17.338 1.527 -6.278 1.00 86.69 216 ARG A O 1
ATOM 1750 N N . ARG A 1 217 ? -15.151 1.745 -6.706 1.00 85.38 217 ARG A N 1
ATOM 1751 C CA . ARG A 1 217 ? -15.040 0.581 -7.601 1.00 85.38 217 ARG A CA 1
ATOM 1752 C C . ARG A 1 217 ? -14.807 -0.731 -6.848 1.00 85.38 217 ARG A C 1
ATOM 1754 O O . ARG A 1 217 ? -14.862 -1.795 -7.464 1.00 85.38 217 ARG A O 1
ATOM 1761 N N . LEU A 1 218 ? -14.508 -0.679 -5.550 1.00 85.31 218 LEU A N 1
ATOM 1762 C CA . LEU A 1 218 ? -14.346 -1.870 -4.727 1.00 85.31 218 LEU A CA 1
ATOM 1763 C C . LEU A 1 218 ? -15.704 -2.494 -4.414 1.00 85.31 218 LEU A C 1
ATOM 1765 O O . LEU A 1 218 ? -16.684 -1.818 -4.124 1.00 85.31 218 LEU A O 1
ATOM 1769 N N . THR A 1 219 ? -15.742 -3.823 -4.433 1.00 86.44 219 THR A N 1
ATOM 1770 C CA . THR A 1 219 ? -16.904 -4.596 -3.990 1.00 86.44 219 THR A CA 1
ATOM 1771 C C . THR A 1 219 ? -17.097 -4.444 -2.487 1.00 86.44 219 THR A C 1
ATOM 1773 O O . THR A 1 219 ? -16.123 -4.550 -1.737 1.00 86.44 219 THR A O 1
ATOM 1776 N N . PHE A 1 220 ? -18.345 -4.329 -2.044 1.00 85.44 220 PHE A N 1
ATOM 1777 C CA . PHE A 1 220 ? -18.686 -4.115 -0.639 1.00 85.44 220 PHE A CA 1
ATOM 1778 C C . PHE A 1 220 ? -18.081 -5.146 0.330 1.00 85.44 220 PHE A C 1
ATOM 1780 O O . PHE A 1 220 ? -17.559 -4.774 1.376 1.00 85.44 220 PHE A O 1
ATOM 1787 N N . THR A 1 221 ? -18.014 -6.428 -0.043 1.00 85.56 221 THR A N 1
ATOM 1788 C CA . THR A 1 221 ? -17.355 -7.471 0.770 1.00 85.56 221 THR A CA 1
ATOM 1789 C C . THR A 1 221 ? -15.895 -7.128 1.091 1.00 85.56 221 THR A C 1
ATOM 1791 O O . THR A 1 221 ? -15.447 -7.274 2.225 1.00 85.56 221 THR A O 1
ATOM 1794 N N . LYS A 1 222 ? -15.155 -6.580 0.116 1.00 85.88 222 LYS A N 1
ATOM 1795 C CA . LYS A 1 222 ? -13.757 -6.159 0.306 1.00 85.88 222 LYS A CA 1
ATOM 1796 C C . LYS A 1 222 ? -13.654 -4.934 1.209 1.00 85.88 222 LYS A C 1
ATOM 1798 O O . LYS A 1 222 ? -12.721 -4.852 1.998 1.00 85.88 222 LYS A O 1
ATOM 1803 N N . VAL A 1 223 ? -14.615 -4.014 1.126 1.00 86.69 223 VAL A N 1
ATOM 1804 C CA . VAL A 1 223 ? -14.702 -2.840 2.010 1.00 86.69 223 VAL A CA 1
ATOM 1805 C C . VAL A 1 223 ? -14.901 -3.278 3.458 1.00 86.69 223 VAL A C 1
ATOM 1807 O O . VAL A 1 223 ? -14.197 -2.802 4.344 1.00 86.69 223 VAL A O 1
ATOM 1810 N N . VAL A 1 224 ? -15.795 -4.239 3.701 1.00 86.31 224 VAL A N 1
ATOM 1811 C CA . VAL A 1 224 ? -16.022 -4.808 5.038 1.00 86.31 224 VAL A CA 1
ATOM 1812 C C . VAL A 1 224 ? -14.774 -5.514 5.561 1.00 86.31 224 VAL A C 1
ATOM 1814 O O . VAL A 1 224 ? -14.406 -5.321 6.718 1.00 86.31 224 VAL A O 1
ATOM 1817 N N . ASN A 1 225 ? -14.089 -6.291 4.720 1.00 85.38 225 ASN A N 1
ATOM 1818 C CA . ASN A 1 225 ? -12.849 -6.965 5.110 1.00 85.38 225 ASN A CA 1
ATOM 1819 C C . ASN A 1 225 ? -11.745 -5.953 5.449 1.00 85.38 225 ASN A C 1
ATOM 1821 O O . ASN A 1 225 ? -11.069 -6.102 6.467 1.00 85.38 225 ASN A O 1
ATOM 1825 N N . LEU A 1 226 ? -11.621 -4.874 4.671 1.00 86.75 226 LEU A N 1
ATOM 1826 C CA . LEU A 1 226 ? -10.695 -3.785 4.972 1.00 86.75 226 LEU A CA 1
ATOM 1827 C C . LEU A 1 226 ? -11.052 -3.081 6.290 1.00 86.75 226 LEU A C 1
ATOM 1829 O O . LEU A 1 226 ? -10.163 -2.833 7.097 1.00 86.75 226 LEU A O 1
ATOM 1833 N N . LEU A 1 227 ? -12.338 -2.823 6.554 1.00 86.75 227 LEU A N 1
ATOM 1834 C CA . LEU A 1 227 ? -12.798 -2.241 7.821 1.00 86.75 227 LEU A CA 1
ATOM 1835 C C . LEU A 1 227 ? -12.468 -3.136 9.023 1.00 86.75 227 LEU A C 1
ATOM 1837 O O . LEU A 1 227 ? -11.924 -2.636 10.004 1.00 86.75 227 LEU A O 1
ATOM 1841 N N . LYS A 1 228 ? -12.710 -4.451 8.935 1.00 85.88 228 LYS A N 1
ATOM 1842 C CA . LYS A 1 228 ? -12.323 -5.421 9.981 1.00 85.88 228 LYS A CA 1
ATOM 1843 C C . LYS A 1 228 ? -10.815 -5.412 10.235 1.00 85.88 228 LYS A C 1
ATOM 1845 O O . LYS A 1 228 ? -10.370 -5.444 11.380 1.00 85.88 228 LYS A O 1
ATOM 1850 N N . MET A 1 229 ? -10.011 -5.342 9.174 1.00 81.81 229 MET A N 1
ATOM 1851 C CA . MET A 1 229 ? -8.556 -5.260 9.308 1.00 81.81 229 MET A CA 1
ATOM 1852 C C . MET A 1 229 ? -8.107 -3.952 9.964 1.00 81.81 229 MET A C 1
ATOM 1854 O O . MET A 1 229 ? -7.253 -3.985 10.849 1.00 81.81 229 MET A O 1
ATOM 1858 N N . LEU A 1 230 ? -8.677 -2.812 9.563 1.00 84.94 230 LEU A N 1
ATOM 1859 C CA . LEU A 1 230 ? -8.369 -1.507 10.153 1.00 84.94 230 LEU A CA 1
ATOM 1860 C C . LEU A 1 230 ? -8.777 -1.452 11.628 1.00 84.94 230 LEU A C 1
ATOM 1862 O O . LEU A 1 230 ? -8.026 -0.926 12.442 1.00 84.94 230 LEU A O 1
ATOM 1866 N N . GLU A 1 231 ? -9.909 -2.051 11.992 1.00 84.44 231 GLU A N 1
ATOM 1867 C CA . GLU A 1 231 ? -10.365 -2.177 13.376 1.00 84.44 231 GLU A CA 1
ATOM 1868 C C . GLU A 1 231 ? -9.420 -3.056 14.221 1.00 84.44 231 GLU A C 1
ATOM 1870 O O . GLU A 1 231 ? -9.033 -2.679 15.330 1.00 84.44 231 GLU A O 1
ATOM 1875 N N . ARG A 1 232 ? -8.957 -4.193 13.680 1.00 81.19 232 ARG A N 1
ATOM 1876 C CA . ARG A 1 232 ? -7.925 -5.027 14.323 1.00 81.19 232 ARG A CA 1
ATOM 1877 C C . ARG A 1 232 ? -6.627 -4.247 14.529 1.00 81.19 232 ARG A C 1
ATOM 1879 O O . ARG A 1 232 ? -6.071 -4.265 15.626 1.00 81.19 232 ARG A O 1
ATOM 1886 N N . ARG A 1 233 ? -6.172 -3.514 13.508 1.00 78.06 233 ARG A N 1
ATOM 1887 C CA . ARG A 1 233 ? -4.990 -2.644 13.613 1.00 78.06 233 ARG A CA 1
ATOM 1888 C C . ARG A 1 233 ? -5.189 -1.569 14.668 1.00 78.06 233 ARG A C 1
ATOM 1890 O O . ARG A 1 233 ? -4.287 -1.336 15.463 1.00 78.06 233 ARG A O 1
ATOM 1897 N N . LEU A 1 234 ? -6.375 -0.971 14.732 1.00 80.00 234 LEU A N 1
ATOM 1898 C CA . LEU A 1 234 ? -6.719 0.001 15.756 1.00 80.00 234 LEU A CA 1
ATOM 1899 C C . LEU A 1 234 ? -6.499 -0.594 17.153 1.00 80.00 234 LEU A C 1
ATOM 1901 O O . LEU A 1 234 ? -5.794 0.001 17.960 1.00 80.00 234 LEU A O 1
ATOM 1905 N N . LYS A 1 235 ? -6.989 -1.808 17.418 1.00 78.06 235 LYS A N 1
ATOM 1906 C CA . LYS A 1 235 ? -6.759 -2.508 18.694 1.00 78.06 235 LYS A CA 1
ATOM 1907 C C . LYS A 1 235 ? -5.272 -2.786 18.960 1.00 78.06 235 LYS A C 1
ATOM 1909 O O . LYS A 1 235 ? -4.810 -2.576 20.081 1.00 78.06 235 LYS A O 1
ATOM 1914 N N . GLU A 1 236 ? -4.514 -3.201 17.948 1.00 75.12 236 GLU A N 1
ATOM 1915 C CA . GLU A 1 236 ? -3.073 -3.497 18.052 1.00 75.12 236 GLU A CA 1
ATOM 1916 C C . GLU A 1 23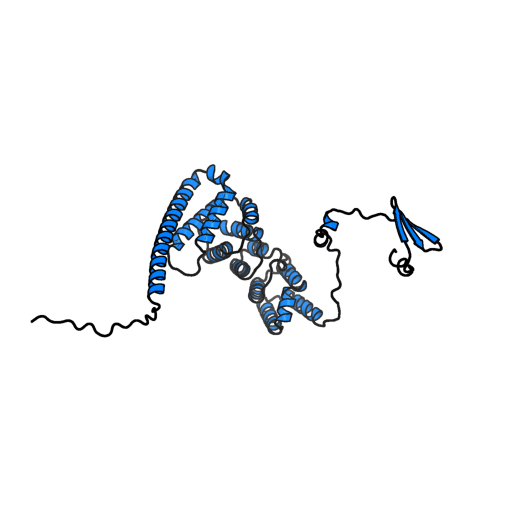6 ? -2.199 -2.255 18.292 1.00 75.12 236 GLU A C 1
ATOM 1918 O O . GLU A 1 236 ? -1.182 -2.357 18.978 1.00 75.12 236 GLU A O 1
ATOM 1923 N N . LEU A 1 237 ? -2.603 -1.071 17.810 1.00 70.31 237 LEU A N 1
ATOM 1924 C CA . LEU A 1 237 ? -1.880 0.195 18.021 1.00 70.31 237 LEU A CA 1
ATOM 1925 C C . LEU A 1 237 ? -1.740 0.591 19.504 1.00 70.31 237 LEU A C 1
ATOM 1927 O O . LEU A 1 237 ? -0.946 1.470 19.836 1.00 70.31 237 LEU A O 1
ATOM 1931 N N . SER A 1 238 ? -2.495 -0.044 20.404 1.00 58.78 238 SER A N 1
ATOM 1932 C CA . SER A 1 238 ? -2.347 0.125 21.854 1.00 58.78 238 SER A CA 1
ATOM 1933 C C . SER A 1 238 ? -1.051 -0.484 22.421 1.00 58.78 238 SER A C 1
ATOM 1935 O O . SER A 1 238 ? -0.697 -0.204 23.568 1.00 58.78 238 SER A O 1
ATOM 1937 N N . LEU A 1 239 ? -0.319 -1.283 21.631 1.00 57.41 239 LEU A N 1
ATOM 1938 C CA . LEU A 1 239 ? 0.939 -1.918 22.022 1.00 57.41 239 LEU A CA 1
ATOM 1939 C C . LEU A 1 239 ? 2.153 -1.126 21.490 1.00 57.41 239 LEU A C 1
ATOM 1941 O O . LEU A 1 239 ? 2.170 -0.718 20.329 1.00 57.41 239 LEU A O 1
ATOM 1945 N N . PRO A 1 240 ? 3.208 -0.917 22.301 1.00 48.09 240 PRO A N 1
ATOM 1946 C CA . PRO A 1 240 ? 4.343 -0.060 21.960 1.00 48.09 240 PRO A CA 1
ATOM 1947 C C . PRO A 1 240 ? 5.362 -0.801 21.081 1.00 48.09 240 PRO A C 1
ATOM 1949 O O . PRO A 1 240 ? 6.516 -0.975 21.475 1.00 48.09 240 PRO A O 1
ATOM 1952 N N . ILE A 1 241 ? 4.948 -1.284 19.908 1.00 50.00 241 ILE A N 1
ATOM 1953 C CA . ILE A 1 241 ? 5.842 -1.991 18.986 1.00 50.00 241 ILE A CA 1
ATOM 1954 C C . ILE A 1 241 ? 5.973 -1.203 17.680 1.00 50.00 241 ILE A C 1
ATOM 1956 O O . ILE A 1 241 ? 5.011 -0.777 17.051 1.00 50.00 241 ILE A O 1
ATOM 1960 N N . THR A 1 242 ? 7.233 -0.960 17.343 1.00 48.38 242 THR A N 1
ATOM 1961 C CA . THR A 1 242 ? 7.780 -0.151 16.253 1.00 48.38 242 THR A CA 1
ATOM 1962 C C . THR A 1 242 ? 7.302 -0.568 14.855 1.00 48.38 242 THR A C 1
ATOM 1964 O O . THR A 1 242 ? 7.237 -1.759 14.569 1.00 48.38 242 THR A O 1
ATOM 1967 N N . ASN A 1 243 ? 7.117 0.429 13.973 1.00 52.41 243 ASN A N 1
ATOM 1968 C CA . ASN A 1 243 ? 6.859 0.351 12.515 1.00 52.41 243 ASN A CA 1
ATOM 1969 C C . ASN A 1 243 ? 5.408 0.131 12.048 1.00 52.41 243 ASN A C 1
ATOM 1971 O O . ASN A 1 243 ? 5.181 -0.496 11.016 1.00 52.41 243 ASN A O 1
ATOM 1975 N N . LEU A 1 244 ? 4.425 0.673 12.761 1.00 61.25 244 LEU A N 1
ATOM 1976 C CA . LEU A 1 244 ? 3.011 0.534 12.402 1.00 61.25 244 LEU A CA 1
ATOM 1977 C C . LEU A 1 244 ? 2.428 1.860 11.892 1.00 61.25 244 LEU A C 1
ATOM 1979 O O . LEU A 1 244 ? 2.853 2.935 12.320 1.00 61.25 244 LEU A O 1
ATOM 1983 N N . ILE A 1 245 ? 1.472 1.756 10.958 1.00 69.00 245 ILE A N 1
ATOM 1984 C CA . ILE A 1 245 ? 0.653 2.862 10.434 1.00 69.00 245 ILE A CA 1
ATOM 1985 C C . ILE A 1 245 ? 0.214 3.761 11.590 1.00 69.00 245 ILE A C 1
ATOM 1987 O O . ILE A 1 245 ? -0.167 3.277 12.658 1.00 69.00 245 ILE A O 1
ATOM 1991 N N . THR A 1 246 ? 0.241 5.076 11.388 1.00 76.81 246 THR A N 1
ATOM 1992 C CA . THR A 1 246 ? -0.185 6.004 12.441 1.00 76.81 246 THR A CA 1
ATOM 1993 C C . THR A 1 246 ? -1.691 5.913 12.690 1.00 76.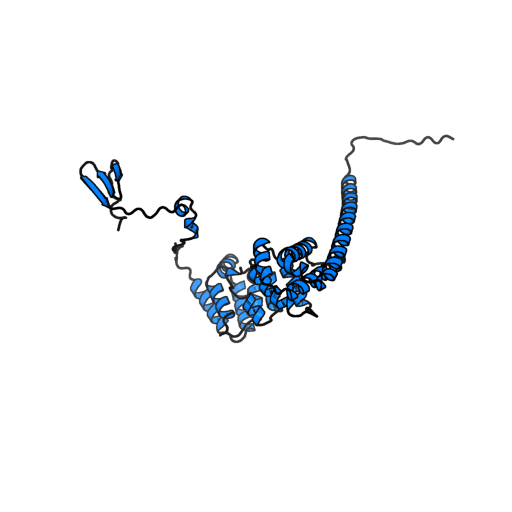81 246 THR A C 1
ATOM 1995 O O . THR A 1 246 ? -2.473 5.719 11.761 1.00 76.81 246 THR A O 1
ATOM 1998 N N . PHE A 1 247 ? -2.125 6.136 13.937 1.00 78.50 247 PHE A N 1
ATOM 1999 C CA . PHE A 1 247 ? -3.556 6.210 14.273 1.00 78.50 247 PHE A CA 1
ATOM 2000 C C . PHE A 1 247 ? -4.314 7.161 13.333 1.00 78.50 247 PHE A C 1
ATOM 2002 O O . PHE A 1 247 ? -5.396 6.829 12.864 1.00 78.50 247 PHE A O 1
ATOM 2009 N N . ASN A 1 248 ? -3.708 8.306 12.999 1.00 81.62 248 ASN A N 1
ATOM 2010 C CA . ASN A 1 248 ? -4.298 9.285 12.090 1.00 81.62 248 ASN A CA 1
ATOM 2011 C C . ASN A 1 248 ? -4.560 8.696 10.702 1.00 81.62 248 ASN A C 1
ATOM 2013 O O . ASN A 1 248 ? -5.647 8.879 10.176 1.00 81.62 248 ASN A O 1
ATOM 2017 N N . GLN A 1 249 ? -3.604 7.958 10.131 1.00 84.75 249 GLN A N 1
ATOM 2018 C CA . GLN A 1 249 ? -3.797 7.303 8.836 1.00 84.75 249 GLN A CA 1
ATOM 2019 C C . GLN A 1 249 ? -4.900 6.245 8.911 1.00 84.75 249 GLN A C 1
ATOM 2021 O O . GLN A 1 249 ? -5.785 6.249 8.062 1.00 84.75 249 GLN A O 1
ATOM 2026 N N . VAL A 1 250 ? -4.910 5.386 9.939 1.00 85.56 250 VAL A N 1
ATOM 2027 C CA . VAL A 1 250 ? -5.982 4.386 10.121 1.00 85.56 250 VAL A CA 1
ATOM 2028 C C . VAL A 1 250 ? -7.350 5.069 10.220 1.00 85.56 250 VAL A C 1
ATOM 2030 O O . VAL A 1 250 ? -8.285 4.670 9.530 1.00 85.56 250 VAL A O 1
ATOM 2033 N N . ALA A 1 251 ? -7.463 6.129 11.023 1.00 83.44 251 ALA A N 1
ATOM 2034 C CA . ALA A 1 251 ? -8.694 6.896 11.179 1.00 83.44 251 ALA A CA 1
ATOM 2035 C C . ALA A 1 251 ? -9.126 7.582 9.872 1.00 83.44 251 ALA A C 1
ATOM 2037 O O . ALA A 1 251 ? -10.310 7.554 9.538 1.00 83.44 251 ALA A O 1
ATOM 2038 N N . SER A 1 252 ? -8.187 8.145 9.105 1.00 87.25 252 SER A N 1
ATOM 2039 C CA . SER A 1 252 ? -8.463 8.736 7.793 1.00 87.25 252 SER A CA 1
ATOM 2040 C C . SER A 1 252 ? -8.970 7.695 6.793 1.00 87.25 252 SER A C 1
ATOM 2042 O O . SER A 1 252 ? -9.945 7.958 6.095 1.00 87.25 252 SER A O 1
ATOM 2044 N N . TRP A 1 253 ? -8.379 6.497 6.757 1.00 89.38 253 TRP A N 1
ATOM 2045 C CA . TRP A 1 253 ? -8.850 5.397 5.909 1.00 89.38 253 TRP A CA 1
ATOM 2046 C C . TRP A 1 253 ? -10.232 4.888 6.327 1.00 89.38 253 TRP A C 1
ATOM 2048 O O . TRP A 1 253 ? -11.082 4.674 5.465 1.00 89.38 253 TRP A O 1
ATOM 2058 N N . ILE A 1 254 ? -10.492 4.742 7.632 1.00 87.94 254 ILE A N 1
ATOM 2059 C CA . ILE A 1 254 ? -11.827 4.403 8.147 1.00 87.94 254 ILE A CA 1
ATOM 2060 C C . ILE A 1 254 ? -12.842 5.460 7.697 1.00 87.94 254 ILE A C 1
ATOM 2062 O O . ILE A 1 254 ? -13.851 5.106 7.094 1.00 87.94 254 ILE A O 1
ATOM 2066 N N . GLY A 1 255 ? -12.563 6.746 7.935 1.00 88.12 255 GLY A N 1
ATOM 2067 C CA . GLY A 1 255 ? -13.446 7.845 7.536 1.00 88.12 255 GLY A CA 1
ATOM 2068 C C . GLY A 1 255 ? -13.729 7.842 6.036 1.00 88.12 255 GLY A C 1
ATOM 2069 O O . GLY A 1 255 ? -14.882 7.896 5.620 1.00 88.12 255 GLY A O 1
ATOM 2070 N N . LEU A 1 256 ? -12.690 7.650 5.224 1.00 89.88 256 LEU A N 1
ATOM 2071 C CA . LEU A 1 256 ? -12.813 7.588 3.774 1.00 89.88 256 LEU A CA 1
ATOM 2072 C C . LEU A 1 256 ? -13.708 6.429 3.311 1.00 89.88 256 LEU A C 1
ATOM 2074 O O . LEU A 1 256 ? -14.542 6.622 2.425 1.00 89.88 256 LEU A O 1
ATOM 2078 N N . LEU A 1 257 ? -13.576 5.240 3.904 1.00 88.69 257 LEU A N 1
ATOM 2079 C CA . LEU A 1 257 ? -14.420 4.086 3.572 1.00 88.69 257 LEU A CA 1
ATOM 2080 C C . LEU A 1 257 ? -15.878 4.309 3.983 1.00 88.69 257 LEU A C 1
ATOM 2082 O O . LEU A 1 257 ? -16.780 4.002 3.200 1.00 88.69 257 LEU A O 1
ATOM 2086 N N . LEU A 1 258 ? -16.103 4.874 5.174 1.00 88.19 258 LEU A N 1
ATOM 2087 C CA . LEU A 1 258 ? -17.442 5.199 5.668 1.00 88.19 258 LEU A CA 1
ATOM 2088 C C . LEU A 1 258 ? -18.131 6.246 4.784 1.00 88.19 258 LEU A C 1
ATOM 2090 O O . LEU A 1 258 ? -19.296 6.070 4.434 1.00 88.19 258 LEU A O 1
ATOM 2094 N N . ASP A 1 259 ? -17.410 7.286 4.366 1.00 88.06 259 ASP A N 1
ATOM 2095 C CA . ASP A 1 259 ? -17.940 8.327 3.482 1.00 88.06 259 ASP A CA 1
ATOM 2096 C C . ASP A 1 259 ? -18.272 7.770 2.091 1.00 88.06 259 ASP A C 1
ATOM 2098 O O . ASP A 1 259 ? -19.331 8.058 1.527 1.00 88.06 259 ASP A O 1
ATOM 2102 N N . THR A 1 260 ? -17.373 6.945 1.540 1.00 88.69 260 THR A N 1
ATOM 2103 C CA . THR A 1 260 ? -17.489 6.401 0.178 1.00 88.69 260 THR A CA 1
ATOM 2104 C C . THR A 1 260 ? -18.647 5.410 0.048 1.00 88.69 260 THR A C 1
ATOM 2106 O O . THR A 1 260 ? -19.392 5.471 -0.929 1.00 88.69 260 THR A O 1
ATOM 2109 N N . HIS A 1 261 ? -18.816 4.519 1.029 1.00 86.94 261 HIS A N 1
ATOM 2110 C CA . HIS A 1 261 ? -19.813 3.439 1.009 1.00 86.94 261 HIS A CA 1
ATOM 2111 C C . HIS A 1 261 ? -20.975 3.680 1.983 1.00 86.94 261 HIS A C 1
ATOM 2113 O O . HIS A 1 261 ? -21.657 2.740 2.388 1.00 86.94 261 HIS A O 1
ATOM 2119 N N . SER A 1 262 ? -21.232 4.939 2.350 1.00 85.44 262 SER A N 1
ATOM 2120 C CA . SER A 1 262 ? -22.249 5.318 3.343 1.00 85.44 262 SER A CA 1
ATOM 2121 C C . SER A 1 262 ? -23.627 4.704 3.073 1.00 85.44 262 SER A C 1
ATOM 2123 O O . SER A 1 262 ? -24.268 4.195 3.991 1.00 85.44 262 SER A O 1
ATOM 2125 N N . THR A 1 263 ? -24.072 4.677 1.815 1.00 86.50 263 THR A N 1
ATOM 2126 C CA . THR A 1 263 ? -25.360 4.084 1.427 1.00 86.50 263 THR A CA 1
ATOM 2127 C C . THR A 1 263 ? -25.405 2.578 1.676 1.00 86.50 263 THR A C 1
ATOM 2129 O O . THR A 1 263 ? -26.346 2.101 2.304 1.00 86.50 263 THR A O 1
ATOM 2132 N N . GLU A 1 264 ? -24.381 1.841 1.239 1.00 85.94 264 GLU A N 1
ATOM 2133 C CA . GLU A 1 264 ? -24.294 0.379 1.368 1.00 85.94 264 GLU A CA 1
ATOM 2134 C C . GLU A 1 264 ? -24.171 -0.059 2.837 1.00 85.94 264 GLU A C 1
ATOM 2136 O O . GLU A 1 264 ? -24.782 -1.050 3.255 1.00 85.94 264 GLU A O 1
ATOM 2141 N N . ILE A 1 265 ? -23.439 0.723 3.638 1.00 86.25 265 ILE A N 1
ATOM 2142 C CA . ILE A 1 265 ? -23.256 0.514 5.080 1.00 86.25 265 ILE A CA 1
ATOM 2143 C C . ILE A 1 265 ? -24.573 0.713 5.840 1.00 86.25 265 ILE A C 1
ATOM 2145 O O . ILE A 1 265 ? -24.912 -0.089 6.710 1.00 86.25 265 ILE A O 1
ATOM 2149 N N . ILE A 1 266 ? -25.347 1.749 5.506 1.00 85.12 266 ILE A N 1
ATOM 2150 C CA . ILE A 1 266 ? -26.644 2.003 6.150 1.00 85.12 266 ILE A CA 1
ATOM 2151 C C . ILE A 1 266 ? -27.652 0.906 5.792 1.00 85.12 266 ILE A C 1
ATOM 2153 O O . ILE A 1 266 ? -28.429 0.484 6.645 1.00 85.12 266 ILE A O 1
ATOM 2157 N N . THR A 1 267 ? -27.637 0.418 4.549 1.00 87.38 267 THR A N 1
ATOM 2158 C CA . THR A 1 267 ? -28.587 -0.607 4.094 1.00 87.38 267 THR A CA 1
ATOM 2159 C C . THR A 1 267 ? -28.287 -2.013 4.608 1.00 87.38 267 THR A C 1
ATOM 2161 O O . THR A 1 267 ? -29.188 -2.850 4.594 1.00 87.38 267 THR A O 1
ATOM 2164 N N . THR A 1 268 ? -27.060 -2.289 5.065 1.00 86.75 268 THR A N 1
ATOM 2165 C CA . THR A 1 268 ? -26.633 -3.641 5.452 1.00 86.75 268 THR A CA 1
ATOM 2166 C C . THR A 1 268 ? -26.487 -3.769 6.975 1.00 86.75 268 THR A C 1
ATOM 2168 O O . THR A 1 268 ? -25.477 -3.337 7.535 1.00 86.75 268 THR A O 1
ATOM 2171 N N . PRO A 1 269 ? -27.452 -4.397 7.673 1.00 80.31 269 PRO A N 1
ATOM 2172 C CA . PRO A 1 269 ? -27.463 -4.447 9.137 1.00 80.31 269 PRO A CA 1
ATOM 2173 C C . PRO A 1 269 ? -26.351 -5.319 9.741 1.00 80.31 269 PRO A C 1
ATOM 2175 O O . PRO A 1 269 ? -25.977 -5.125 10.894 1.00 80.31 269 PRO A O 1
ATOM 2178 N N . GLU A 1 270 ? -25.779 -6.250 8.972 1.00 81.12 270 GLU A N 1
ATOM 2179 C CA . GLU A 1 270 ? -24.706 -7.155 9.423 1.00 81.12 270 GLU A CA 1
ATOM 2180 C C . GLU A 1 270 ? -23.433 -6.410 9.859 1.00 81.12 270 GLU A C 1
ATOM 2182 O O . GLU A 1 270 ? -22.653 -6.908 10.669 1.00 81.12 270 GLU A O 1
ATOM 2187 N N . ILE A 1 271 ? -23.233 -5.189 9.361 1.00 83.31 271 ILE A N 1
ATOM 2188 C CA . ILE A 1 271 ? -22.035 -4.379 9.617 1.00 83.31 271 ILE A CA 1
ATOM 2189 C C . ILE A 1 271 ? -22.224 -3.465 10.828 1.00 83.31 271 ILE A C 1
ATOM 2191 O O . ILE A 1 271 ? -21.256 -2.928 11.358 1.00 83.31 271 ILE A O 1
ATOM 2195 N N . TRP A 1 272 ? -23.448 -3.312 11.337 1.00 85.19 272 TRP A N 1
ATOM 2196 C CA . TRP A 1 272 ? -23.710 -2.418 12.467 1.00 85.19 272 TRP A CA 1
ATOM 2197 C C . TRP A 1 272 ? -23.011 -2.869 13.749 1.00 85.19 272 TRP A C 1
ATOM 2199 O O . TRP A 1 272 ? -22.585 -2.027 14.539 1.00 85.19 272 TRP A O 1
ATOM 2209 N N . TYR A 1 273 ? -22.827 -4.181 13.929 1.00 86.81 273 TYR A N 1
ATOM 2210 C CA . TYR A 1 273 ? -22.010 -4.707 15.021 1.00 86.81 273 TYR A CA 1
ATOM 2211 C C . TYR A 1 273 ? -20.559 -4.218 14.908 1.00 86.81 273 TYR A C 1
ATOM 2213 O O . TYR A 1 273 ? -20.041 -3.623 15.851 1.00 86.81 273 TYR A O 1
ATOM 2221 N N . LEU A 1 274 ? -19.957 -4.363 13.721 1.00 85.50 274 LEU A N 1
ATOM 2222 C CA . LEU A 1 274 ? -18.602 -3.893 13.426 1.00 85.50 274 LEU A CA 1
ATOM 2223 C C . LEU A 1 274 ? -18.463 -2.378 13.641 1.00 85.50 274 LEU A C 1
ATOM 2225 O O . LEU A 1 274 ? -17.484 -1.926 14.221 1.00 85.50 274 LEU A O 1
ATOM 2229 N N . LEU A 1 275 ? -19.453 -1.582 13.225 1.00 86.25 275 LEU A N 1
ATOM 2230 C CA . LEU A 1 275 ? -19.449 -0.129 13.444 1.00 86.25 275 LEU A CA 1
ATOM 2231 C C . LEU A 1 275 ? -19.532 0.240 14.921 1.00 86.25 275 LEU A C 1
ATOM 2233 O O . LEU A 1 275 ? -18.879 1.186 15.351 1.00 86.25 275 LEU A O 1
ATOM 2237 N N . THR A 1 276 ? -20.330 -0.495 15.693 1.00 86.19 276 THR A N 1
ATOM 2238 C CA . THR A 1 276 ? -20.464 -0.266 17.136 1.00 86.19 276 THR A CA 1
ATOM 2239 C C . THR A 1 276 ? -19.147 -0.578 17.845 1.00 86.19 276 THR A C 1
ATOM 2241 O O . THR A 1 276 ? -18.709 0.182 18.709 1.00 86.19 276 THR A O 1
ATOM 2244 N N . GLU A 1 277 ? -18.479 -1.660 17.446 1.00 86.56 277 GLU A N 1
ATOM 2245 C CA . GLU A 1 277 ? -17.170 -2.049 17.974 1.00 86.56 277 GLU A CA 1
ATOM 2246 C C . GLU A 1 277 ? -16.070 -1.046 17.587 1.00 86.56 277 GLU A C 1
ATOM 2248 O O . GLU A 1 277 ? -15.278 -0.603 18.425 1.00 86.56 277 GLU A O 1
ATOM 2253 N N . LEU A 1 278 ? -16.083 -0.592 16.335 1.00 86.62 278 LEU A N 1
ATOM 2254 C CA . LEU A 1 278 ? -15.199 0.450 15.826 1.00 86.62 278 LEU A CA 1
ATOM 2255 C C . LEU A 1 278 ? -15.428 1.795 16.538 1.00 86.62 278 LEU A C 1
ATOM 2257 O O . LEU A 1 278 ? -14.477 2.468 16.927 1.00 86.62 278 LEU A O 1
ATOM 2261 N N . GLN A 1 279 ? -16.679 2.177 16.795 1.00 87.75 279 GLN A N 1
ATOM 2262 C CA . GLN A 1 279 ? -16.991 3.376 17.570 1.00 87.75 279 GLN A CA 1
ATOM 2263 C C . GLN A 1 279 ? -16.471 3.259 19.009 1.00 87.75 279 GLN A C 1
ATOM 2265 O O . GLN A 1 279 ? -15.852 4.196 19.514 1.00 87.75 279 GLN A O 1
ATOM 2270 N N . ALA A 1 280 ? -16.693 2.118 19.667 1.00 86.50 280 ALA A N 1
ATOM 2271 C CA . ALA A 1 280 ? -16.221 1.888 21.029 1.00 86.50 280 ALA A CA 1
ATOM 2272 C C . ALA A 1 280 ? -14.687 1.959 21.121 1.00 86.50 280 ALA A C 1
ATOM 2274 O O . ALA A 1 280 ? -14.152 2.616 22.014 1.00 86.50 280 ALA A O 1
ATOM 2275 N N . THR A 1 281 ? -13.976 1.343 20.175 1.00 83.81 281 THR A N 1
ATOM 2276 C CA . THR A 1 281 ? -12.505 1.365 20.127 1.00 83.81 281 THR A CA 1
ATOM 2277 C C . THR A 1 281 ? -11.946 2.760 19.849 1.00 83.81 281 THR A C 1
ATOM 2279 O O . THR A 1 281 ? -11.034 3.188 20.556 1.00 83.81 281 THR A O 1
ATOM 2282 N N . ILE A 1 282 ? -12.516 3.516 18.903 1.00 84.31 282 ILE A N 1
ATOM 2283 C CA . ILE A 1 282 ? -12.108 4.907 18.636 1.00 84.31 282 ILE A CA 1
ATOM 2284 C C . ILE A 1 282 ? -12.329 5.790 19.871 1.00 84.31 282 ILE A C 1
ATOM 2286 O O . ILE A 1 282 ? -11.461 6.597 20.207 1.00 84.31 282 ILE A O 1
ATOM 2290 N N . LEU A 1 283 ? -13.456 5.630 20.573 1.00 85.38 283 LEU A N 1
ATOM 2291 C CA . LEU A 1 283 ? -13.737 6.382 21.800 1.00 85.38 283 LEU A CA 1
ATOM 2292 C C . LEU A 1 283 ? -12.716 6.074 22.903 1.00 85.38 283 LEU A C 1
ATOM 2294 O O . LEU A 1 283 ? -12.161 7.008 23.482 1.00 85.38 283 LEU A O 1
ATOM 2298 N N . MET A 1 284 ? -12.409 4.793 23.140 1.00 83.69 284 MET A N 1
ATOM 2299 C CA . MET A 1 284 ? -11.373 4.397 24.106 1.00 83.69 284 MET A CA 1
ATOM 2300 C C . MET A 1 284 ? -10.003 4.982 23.744 1.00 83.69 284 MET A C 1
ATOM 2302 O O . MET A 1 284 ? -9.268 5.451 24.614 1.00 83.69 284 MET A O 1
ATOM 2306 N N . GLN A 1 285 ? -9.646 4.993 22.459 1.00 81.38 285 GLN A N 1
ATOM 2307 C CA . GLN A 1 285 ? -8.376 5.565 22.020 1.00 81.38 285 GLN A CA 1
ATOM 2308 C C . GLN A 1 285 ? -8.328 7.082 22.151 1.00 81.38 285 GLN A C 1
ATOM 2310 O O . GLN A 1 285 ? -7.309 7.618 22.582 1.00 81.38 285 GLN A O 1
ATOM 2315 N N . ALA A 1 286 ? -9.415 7.785 21.835 1.00 82.62 286 ALA A N 1
ATOM 2316 C CA . ALA A 1 286 ? -9.502 9.228 22.023 1.00 82.62 286 ALA A CA 1
ATOM 2317 C C . ALA A 1 286 ? -9.338 9.619 23.503 1.00 82.62 286 ALA A C 1
ATOM 2319 O O . ALA A 1 286 ? -8.639 10.589 23.812 1.00 82.62 286 ALA A O 1
ATOM 2320 N N . GLU A 1 287 ? -9.925 8.842 24.418 1.00 85.38 287 GLU A N 1
ATOM 2321 C CA . GLU A 1 287 ? -9.746 9.018 25.862 1.00 85.38 287 GLU A CA 1
ATOM 2322 C C . GLU A 1 287 ? -8.283 8.797 26.277 1.00 85.38 287 GLU A C 1
ATOM 2324 O O . GLU A 1 287 ? -7.687 9.664 26.921 1.00 85.38 287 GLU A O 1
ATOM 2329 N N . LEU A 1 288 ? -7.653 7.712 25.814 1.00 82.19 288 LEU A N 1
ATOM 2330 C CA . LEU A 1 288 ? -6.236 7.434 26.064 1.00 82.19 288 LEU A CA 1
ATOM 2331 C C . LEU A 1 288 ? -5.326 8.562 25.551 1.00 82.19 288 LEU A C 1
ATOM 2333 O O . LEU A 1 288 ? -4.442 9.021 26.277 1.00 82.19 288 LEU A O 1
ATOM 2337 N N . PHE A 1 289 ? -5.544 9.057 24.329 1.00 80.69 289 PHE A N 1
ATOM 2338 C CA . PHE A 1 289 ? -4.774 10.177 23.778 1.00 80.69 289 PHE A CA 1
ATOM 2339 C C . PHE A 1 289 ? -4.982 11.473 24.569 1.00 80.69 289 PHE A C 1
ATOM 2341 O O . PHE A 1 289 ? -4.034 12.242 24.743 1.00 80.69 289 PHE A O 1
ATOM 2348 N N . SER A 1 290 ? -6.193 11.720 25.075 1.00 83.00 290 SER A N 1
ATOM 2349 C CA . SER A 1 290 ? -6.481 12.851 25.962 1.00 83.00 290 SER A CA 1
ATOM 2350 C C . SER A 1 290 ? -5.683 12.754 27.268 1.00 83.00 290 SER A C 1
ATOM 2352 O O . SER A 1 290 ? -5.032 13.726 27.659 1.00 83.00 290 SER A O 1
ATOM 2354 N N . GLU A 1 291 ? -5.646 11.581 27.904 1.00 87.25 291 GLU A N 1
ATOM 2355 C CA . GLU A 1 291 ? -4.847 11.361 29.116 1.00 87.25 291 GLU A CA 1
ATOM 2356 C C . GLU A 1 291 ? -3.341 11.493 28.851 1.00 87.25 291 GLU A C 1
ATOM 2358 O O . GLU A 1 291 ? -2.638 12.200 29.578 1.00 87.25 291 GLU A O 1
ATOM 2363 N N . LEU A 1 292 ? -2.836 10.922 27.752 1.00 83.56 292 LEU A N 1
ATOM 2364 C CA . LEU A 1 292 ? -1.439 11.100 27.345 1.00 83.56 292 LEU A CA 1
ATOM 2365 C C . LEU A 1 292 ? -1.096 12.571 27.089 1.00 83.56 292 LEU A C 1
ATOM 2367 O O . LEU A 1 292 ? -0.011 13.027 27.452 1.00 83.56 292 LEU A O 1
ATOM 2371 N N . LYS A 1 293 ? -2.018 13.343 26.507 1.00 82.44 293 LYS A N 1
ATOM 2372 C CA . LYS A 1 293 ? -1.834 14.781 26.286 1.00 82.44 293 LYS A CA 1
ATOM 2373 C C . LYS A 1 293 ? -1.742 15.547 27.608 1.00 82.44 293 LYS A C 1
ATOM 2375 O O . LYS A 1 293 ? -0.898 16.438 27.716 1.00 82.44 293 LYS A O 1
ATOM 2380 N N . LYS A 1 294 ? -2.546 15.188 28.618 1.00 89.44 294 LYS A N 1
ATOM 2381 C CA . LYS A 1 294 ? -2.452 15.759 29.976 1.00 89.44 294 LYS A CA 1
ATOM 2382 C C . LYS A 1 294 ? -1.101 15.439 30.619 1.00 89.44 294 LYS A C 1
ATOM 2384 O O . LYS A 1 294 ? -0.441 16.341 31.129 1.00 89.44 294 LYS A O 1
ATOM 2389 N N . ILE A 1 295 ? -0.651 14.188 30.534 1.00 87.94 295 ILE A N 1
ATOM 2390 C CA . ILE A 1 295 ? 0.652 13.753 31.059 1.00 87.94 295 ILE A CA 1
ATOM 2391 C C . ILE A 1 295 ? 1.801 14.491 30.360 1.00 87.94 295 ILE A C 1
ATOM 2393 O O . ILE A 1 295 ? 2.705 15.006 31.017 1.00 87.94 295 ILE A O 1
ATOM 2397 N N . ASN A 1 296 ? 1.755 14.605 29.031 1.00 84.94 296 ASN A N 1
ATOM 2398 C CA . ASN A 1 296 ? 2.769 15.331 28.273 1.00 84.94 296 ASN A CA 1
ATOM 2399 C C . ASN A 1 296 ? 2.796 16.820 28.653 1.00 84.94 296 ASN A C 1
ATOM 2401 O O . ASN A 1 296 ? 3.872 17.388 28.818 1.00 84.94 296 ASN A O 1
ATOM 2405 N N . ALA A 1 297 ? 1.636 17.446 28.883 1.00 87.94 297 ALA A N 1
ATOM 2406 C CA . ALA A 1 297 ? 1.575 18.818 29.384 1.00 87.94 297 ALA A CA 1
ATOM 2407 C C . ALA A 1 297 ? 2.316 18.964 30.728 1.00 87.94 297 ALA A C 1
ATOM 2409 O O . ALA A 1 297 ? 3.149 19.860 30.867 1.00 87.94 297 ALA A O 1
ATOM 2410 N N . ILE A 1 298 ? 2.115 18.036 31.670 1.00 89.50 298 ILE A N 1
ATOM 2411 C CA . ILE A 1 298 ? 2.833 18.016 32.957 1.00 89.50 298 ILE A CA 1
ATOM 2412 C C . ILE A 1 298 ? 4.347 17.854 32.743 1.00 89.50 298 ILE A C 1
ATOM 2414 O O . ILE A 1 298 ? 5.136 18.606 33.316 1.00 89.50 298 ILE A O 1
ATOM 2418 N N . PHE A 1 299 ? 4.777 16.932 31.877 1.00 83.81 299 PHE A N 1
ATOM 2419 C CA . PHE A 1 299 ? 6.200 16.758 31.564 1.00 83.81 299 PHE A CA 1
ATOM 2420 C C . PHE A 1 299 ? 6.819 17.991 30.900 1.00 83.81 299 PHE A C 1
ATOM 2422 O O . PHE A 1 299 ? 7.946 18.362 31.230 1.00 83.81 299 PHE A O 1
ATOM 2429 N N . THR A 1 300 ? 6.105 18.653 29.986 1.00 81.75 300 THR A N 1
ATOM 2430 C CA . THR A 1 300 ? 6.589 19.891 29.357 1.00 81.75 300 THR A CA 1
ATOM 2431 C C . THR A 1 300 ? 6.731 21.024 30.369 1.00 81.75 300 THR A C 1
ATOM 2433 O O . THR A 1 300 ? 7.744 21.721 30.341 1.00 81.75 300 THR A O 1
ATOM 2436 N N . GLN A 1 301 ? 5.791 21.154 31.312 1.00 86.06 301 GLN A N 1
ATOM 2437 C CA . GLN A 1 301 ? 5.887 22.106 32.421 1.00 86.06 301 GLN A CA 1
ATOM 2438 C C . GLN A 1 301 ? 7.089 21.792 33.319 1.00 86.06 301 GLN A C 1
ATOM 2440 O O . GLN A 1 301 ? 7.878 22.687 33.614 1.00 86.06 301 GLN A O 1
ATOM 2445 N N . TYR A 1 302 ? 7.297 20.518 33.668 1.00 78.19 302 TYR A N 1
ATOM 2446 C CA . TYR A 1 302 ? 8.449 20.084 34.462 1.00 78.19 302 TYR A CA 1
ATOM 2447 C C . TYR A 1 302 ? 9.786 20.353 33.754 1.00 78.19 302 TYR A C 1
ATOM 2449 O O . TYR A 1 302 ? 10.759 20.801 34.367 1.00 78.19 302 TYR A O 1
ATOM 2457 N N . ARG A 1 303 ? 9.840 20.125 32.436 1.00 77.38 303 ARG A N 1
ATOM 2458 C CA . ARG A 1 303 ? 11.015 20.412 31.602 1.00 77.38 303 ARG A CA 1
ATOM 2459 C C . ARG A 1 303 ? 11.302 21.912 31.517 1.00 77.38 303 ARG A C 1
ATOM 2461 O O . ARG A 1 303 ? 12.461 22.304 31.505 1.00 77.38 303 ARG A O 1
ATOM 2468 N N . GLN A 1 304 ? 10.273 22.756 31.486 1.00 71.12 304 GLN A N 1
ATOM 2469 C CA . GLN A 1 304 ? 10.424 24.214 31.498 1.00 71.12 304 GLN A CA 1
ATOM 2470 C C . GLN A 1 304 ? 10.857 24.744 32.873 1.00 71.12 304 GLN A C 1
ATOM 2472 O O . GLN A 1 304 ? 11.673 25.659 32.928 1.00 71.12 304 GLN A O 1
ATOM 2477 N N . SER A 1 305 ? 10.402 24.138 33.975 1.00 60.78 305 SER A N 1
ATOM 2478 C CA . SER A 1 305 ? 10.837 24.501 35.333 1.00 60.78 305 SER A CA 1
ATOM 2479 C C . SER A 1 305 ? 12.240 24.004 35.707 1.00 60.78 305 SER A C 1
ATOM 2481 O O . SER A 1 305 ? 12.800 24.460 36.699 1.00 60.78 305 SER A O 1
ATOM 2483 N N . SER A 1 306 ? 12.816 23.067 34.944 1.00 55.41 306 SER A N 1
ATOM 2484 C CA . SER A 1 306 ? 14.154 22.499 35.187 1.00 55.41 306 SER A CA 1
ATOM 2485 C C . SER A 1 306 ? 15.280 23.165 34.380 1.00 55.41 306 SER A C 1
ATOM 2487 O O . SER A 1 306 ? 16.448 22.839 34.593 1.00 55.41 306 SER A O 1
ATOM 2489 N N . PHE A 1 307 ? 14.977 24.153 33.527 1.00 48.34 307 PHE A N 1
ATOM 2490 C CA . PHE A 1 307 ? 15.985 25.108 33.056 1.00 48.34 307 PHE A CA 1
ATOM 2491 C C . PHE A 1 307 ? 16.138 26.216 34.107 1.00 48.34 307 PHE A C 1
ATOM 2493 O O . PHE A 1 307 ? 15.181 26.950 34.359 1.00 48.34 307 PHE A O 1
ATOM 2500 N N . PRO A 1 308 ? 17.307 26.349 34.757 1.00 50.00 308 PRO A N 1
ATOM 2501 C CA . PRO A 1 308 ? 17.458 27.251 35.881 1.00 50.00 308 PRO A CA 1
ATOM 2502 C C . PRO A 1 308 ? 17.362 28.693 35.393 1.00 50.00 308 PRO A C 1
ATOM 2504 O O . PRO A 1 308 ? 18.193 29.179 34.622 1.00 50.00 308 PRO A O 1
ATOM 2507 N N . ILE A 1 309 ? 16.363 29.396 35.915 1.00 47.84 309 ILE A N 1
ATOM 2508 C CA . ILE A 1 309 ? 16.404 30.843 36.059 1.00 47.84 309 ILE A CA 1
ATOM 2509 C C . ILE A 1 309 ? 17.713 31.138 36.798 1.00 47.84 309 ILE A C 1
ATOM 2511 O O . ILE A 1 309 ? 17.863 30.798 37.973 1.00 47.84 309 ILE A O 1
ATOM 2515 N N . LYS A 1 310 ? 18.683 31.751 36.111 1.00 49.53 310 LYS A N 1
ATOM 2516 C CA . LYS A 1 310 ? 19.712 32.543 36.786 1.00 49.53 310 LYS A CA 1
ATOM 2517 C C . LYS A 1 310 ? 18.952 33.610 37.563 1.00 49.53 310 LYS A C 1
ATOM 2519 O O . LYS A 1 310 ? 18.580 34.624 36.986 1.00 49.53 310 LYS A O 1
ATOM 2524 N N . ASN A 1 311 ? 18.652 33.343 38.829 1.00 45.88 311 ASN A N 1
ATOM 2525 C CA . ASN A 1 311 ? 18.102 34.333 39.736 1.00 45.88 311 ASN A CA 1
ATOM 2526 C C . ASN A 1 311 ? 19.296 35.128 40.277 1.00 45.88 311 ASN A C 1
ATOM 2528 O O . ASN A 1 311 ? 20.096 34.562 41.022 1.00 45.88 311 ASN A O 1
ATOM 2532 N N . PRO A 1 312 ? 19.467 36.410 39.911 1.00 51.19 312 PRO A N 1
ATOM 2533 C CA . PRO A 1 312 ? 20.553 37.245 40.405 1.00 51.19 312 PRO A CA 1
ATOM 2534 C C . PRO A 1 312 ? 20.205 37.851 41.773 1.00 51.19 312 PRO A C 1
ATOM 2536 O O . PRO A 1 312 ? 20.577 38.982 42.043 1.00 51.19 312 PRO A O 1
ATOM 2539 N N . ASN A 1 313 ? 19.473 37.128 42.624 1.00 45.25 313 ASN A N 1
ATOM 2540 C CA . ASN A 1 313 ? 19.120 37.583 43.964 1.00 45.25 313 ASN A CA 1
ATOM 2541 C C . ASN A 1 313 ? 19.453 36.496 44.981 1.00 45.25 313 ASN A C 1
ATOM 2543 O O . ASN A 1 313 ? 18.651 35.613 45.282 1.00 45.25 313 ASN A O 1
ATOM 2547 N N . ASN A 1 314 ? 20.691 36.597 45.464 1.00 50.06 314 ASN A N 1
ATOM 2548 C CA . ASN A 1 314 ? 21.082 36.426 46.856 1.00 50.06 314 ASN A CA 1
ATOM 2549 C C . ASN A 1 314 ? 19.902 36.276 47.823 1.00 50.06 314 ASN A C 1
ATOM 2551 O O . ASN A 1 314 ? 19.160 37.232 48.022 1.00 50.06 314 ASN A O 1
ATOM 2555 N N . PHE A 1 315 ? 19.865 35.156 48.539 1.00 44.44 315 PHE A N 1
ATOM 2556 C CA . PHE A 1 315 ? 19.781 35.218 49.995 1.00 44.44 315 PHE A CA 1
ATOM 2557 C C . PHE A 1 315 ? 20.795 34.232 50.574 1.00 44.44 315 PHE A C 1
ATOM 2559 O O . PHE A 1 315 ? 20.577 33.027 50.666 1.00 44.44 315 PHE A O 1
ATOM 2566 N N . GLU A 1 316 ? 21.956 34.797 50.887 1.00 47.38 316 GLU A N 1
ATOM 2567 C CA . GLU A 1 316 ? 22.935 34.296 51.839 1.00 47.38 316 GLU A CA 1
ATOM 2568 C C . GLU A 1 316 ? 22.254 33.930 53.178 1.00 47.38 316 GLU A C 1
ATOM 2570 O O . GLU A 1 316 ? 21.521 34.735 53.741 1.00 47.38 316 GLU A O 1
ATOM 2575 N N . TYR A 1 317 ? 22.516 32.709 53.663 1.00 50.59 317 TYR A N 1
ATOM 2576 C CA . TYR A 1 317 ? 22.326 32.189 55.031 1.00 50.59 317 TYR A CA 1
ATOM 2577 C C . TYR A 1 317 ? 20.981 32.445 55.755 1.00 50.59 317 TYR A C 1
ATOM 2579 O O . TYR A 1 317 ? 20.736 33.511 56.314 1.00 50.59 317 TYR A O 1
ATOM 2587 N N . CYS A 1 318 ? 20.181 31.387 55.956 1.00 53.53 318 CYS A N 1
ATOM 2588 C CA . CYS A 1 318 ? 19.218 31.336 57.065 1.00 53.53 318 CYS A CA 1
ATOM 2589 C C . CYS A 1 318 ? 19.909 30.803 58.332 1.00 53.53 318 CYS A C 1
ATOM 2591 O O . CYS A 1 318 ? 20.103 29.598 58.480 1.00 53.53 318 CYS A O 1
ATOM 2593 N N . ILE A 1 319 ? 20.261 31.693 59.265 1.00 51.69 319 ILE A N 1
ATOM 2594 C CA . ILE A 1 319 ? 20.630 31.308 60.635 1.00 51.69 319 ILE A CA 1
ATOM 2595 C C . ILE A 1 319 ? 19.338 30.993 61.394 1.00 51.69 319 ILE A C 1
ATOM 2597 O O . ILE A 1 319 ? 18.556 31.887 61.719 1.00 51.69 319 ILE A O 1
ATOM 2601 N N . GLN A 1 320 ? 19.113 29.716 61.687 1.00 51.03 320 GLN A N 1
ATOM 2602 C CA . GLN A 1 320 ? 18.008 29.272 62.528 1.00 51.03 320 GLN A CA 1
ATOM 2603 C C . GLN A 1 320 ? 18.402 29.471 64.000 1.00 51.03 320 GLN A C 1
ATOM 2605 O O . GLN A 1 320 ? 19.262 28.769 64.527 1.00 51.03 320 GLN A O 1
ATOM 2610 N N . ARG A 1 321 ? 17.803 30.465 64.671 1.00 40.44 321 ARG A N 1
ATOM 2611 C CA . ARG A 1 321 ? 17.921 30.632 66.129 1.00 40.44 321 ARG A CA 1
ATOM 2612 C C . ARG A 1 321 ? 17.258 29.427 66.807 1.00 40.44 321 ARG A C 1
ATOM 2614 O O . ARG A 1 321 ? 16.034 29.330 66.810 1.00 40.44 321 ARG A O 1
ATOM 2621 N N . MET A 1 322 ? 18.053 28.534 67.395 1.00 43.31 322 MET A N 1
ATOM 2622 C CA . MET A 1 322 ? 17.564 27.654 68.456 1.00 43.31 322 MET A CA 1
ATOM 2623 C C . MET A 1 322 ? 17.307 28.521 69.688 1.00 43.31 322 MET A C 1
ATOM 2625 O O . MET A 1 322 ? 18.231 29.109 70.248 1.00 43.31 322 MET A O 1
ATOM 2629 N N . VAL A 1 323 ? 16.037 28.648 70.059 1.00 53.41 323 VAL A N 1
ATOM 2630 C CA . VAL A 1 323 ? 15.648 29.112 71.391 1.00 53.41 323 VAL A CA 1
ATOM 2631 C C . VAL A 1 323 ? 15.934 27.944 72.336 1.00 53.41 323 VAL A C 1
ATOM 2633 O O . VAL A 1 323 ? 15.371 26.867 72.142 1.00 53.41 323 VAL A O 1
ATOM 2636 N N . LEU A 1 324 ? 16.878 28.149 73.259 1.00 47.22 324 LEU A N 1
ATOM 2637 C CA . LEU A 1 324 ? 17.159 27.259 74.391 1.00 47.22 324 LEU A CA 1
ATOM 2638 C C . LEU A 1 324 ? 16.075 27.394 75.459 1.00 47.22 324 LEU A C 1
ATOM 2640 O O . LEU A 1 324 ? 15.654 28.550 75.702 1.00 47.22 324 LEU A O 1
#

Organism: Ciona intestinalis (NCBI:txid7719)

InterPro domains:
  IPR042859 Nucleolar protein 11 [PTHR15633] (6-322)
  IPR048897 Nucleolar protein 11, C-terminal domain [PF20998] (130-324)

Foldseek 3Di:
DPPVPPPDDDPDWDWDDDDQWIWTDDPPDTDIDRHDDDPDDPCVVVVVVVVVDPPDPPDPDPDDDPCVVVLLVLLVVLQPDPDLVVSLVSCVVVLVVDDPVVLVVSLVDLSLLVSLCSCLDPPGPNRQVNLLSCLVSHQHECVSHPCPLVSCLVVVPLVSLQSCLVRHQHDALLSLLVLLLSLLPDLPDRDPSSVSSVQSSLVHDYDLVRNLVNCLPHDPSSLLSLLVVLLVLLVVVVDPDPDGRDPVSSVVSNVSSCVSCVVVCVVDVVCVVSVVSSVVSVVVVVVVVVVVVVVVVVVVVVVVPPPDDPPVDDDDDDDDDDDD

Secondary structure (DSSP, 8-state):
--TTSGGG--TT-EEEEETTEEEEEETTEEEEEE-------HHHHTTTHHHH-------S-----TTHHHHHHHHHHHHH-S-HHHHHHHHHHHHHHS-HHHHHHHHTSHHHHHHHHHHSSTTS---HHHHHHHHHHS---GGGSTTHHHHHHHTT-HHHHHHHHHH-S---HHHHHHHHHHHTT-SS---HHHHHHHHHHHHS---HHHHHHHHTTS-HHHHHHHHHHHHHHHHHTTS--SS---HHHHHHHHHHHHHHTHHHHHH-GGGHHHHHHHHHHHHHHHHHHHHHHHHHHHHHHHHHHTS-----------------